Protein AF-A0A938I4F1-F1 (afdb_monomer_lite)

Secondary structure (DSSP, 8-state):
------GGGGG----S---STTTS--HHHHHHHHHHHHHHHT-HHHHHHHHHHHHHHHHHHHHHHHHHH-S-HHHHHHHHHHHHHHHHHHHHHHHHHHHHHHHHHHHHHHTTT-PPPSS--TT----HHHHHHHHHHHHHHHHHHHHHHHHHHHHHHHT--B---HHHHHHHHHT-SSPPPPPTTS----THHHHHHHHHHHHHHHHHHHHHHHHHHHHHHHHHHHHHT---THHHHHHHHHHHHHHHHHHHHHHHHHHHHHHHHB-SSHHHH-THHHHHHHT-TT-

pLDDT: mean 84.72, std 13.19, range [41.25, 98.0]

Radius of gyration: 23.65 Å; chains: 1; bounding box: 48×50×70 Å

Foldseek 3Di:
DDPPPDPVVPDPVPPLPQPDPVSPPPLVNLLVVLVVVCVVVVANLSSLLSSLLNQLVLLQLLLVLLLVPDPDNLLNNLQSLVSNLVSLLSSLVSLVVVLVVVVVVVCVVCVPDDDPPPDPPVDPPPDVSNVVSLVVSLVSLVVSLVSVVVSLVSCLVSLAAYADFCQSSVCVSVVHPPRDDPDPVDHTDRCLLVVLVSSLVSVLVSQLVVLVVQLVVLVVVVVVCVVVVHPDCVSNVVSVCSNPVVSVVSNVCSVVVSVVSCVRRHDSGPCSNVVVVVVVCVVCVPD

Structure (mmCIF, N/CA/C/O backbone):
data_AF-A0A938I4F1-F1
#
_entry.id   AF-A0A938I4F1-F1
#
loop_
_atom_site.group_PDB
_atom_site.id
_atom_site.type_symbol
_atom_site.label_atom_id
_atom_site.label_alt_id
_atom_site.label_comp_id
_atom_site.label_asym_id
_atom_site.label_entity_id
_atom_site.label_seq_id
_atom_site.pdbx_PDB_ins_code
_atom_site.Cartn_x
_atom_site.Cartn_y
_atom_site.Cartn_z
_atom_site.occupancy
_atom_site.B_iso_or_equiv
_atom_site.auth_seq_i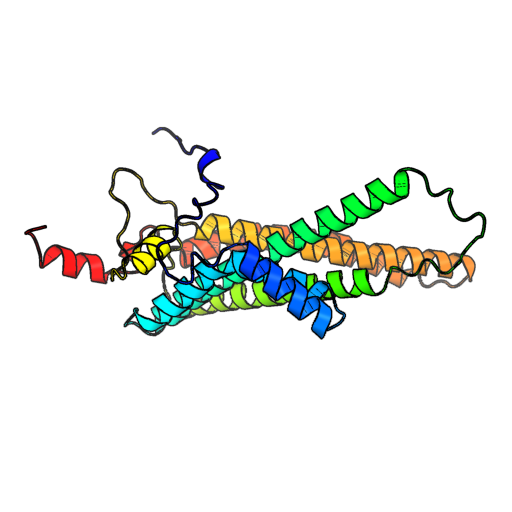d
_atom_site.auth_comp_id
_atom_site.auth_asym_id
_atom_site.auth_atom_id
_atom_site.pdbx_PDB_model_num
ATOM 1 N N . MET A 1 1 ? 12.304 -6.551 32.366 1.00 43.16 1 MET A N 1
ATOM 2 C CA . MET A 1 1 ? 11.637 -5.749 31.322 1.00 43.16 1 MET A CA 1
ATOM 3 C C . MET A 1 1 ? 12.389 -6.102 30.057 1.00 43.16 1 MET A C 1
ATOM 5 O O . MET A 1 1 ? 13.401 -5.484 29.774 1.00 43.16 1 MET A O 1
ATOM 9 N N . ASN A 1 2 ? 12.027 -7.247 29.476 1.00 41.28 2 ASN A N 1
ATOM 10 C CA . ASN A 1 2 ? 12.764 -7.869 28.380 1.00 41.28 2 ASN A CA 1
ATOM 11 C C . ASN A 1 2 ? 12.041 -7.522 27.082 1.00 41.28 2 ASN A C 1
ATOM 13 O O . ASN A 1 2 ? 10.843 -7.781 26.964 1.00 41.28 2 ASN A O 1
ATOM 17 N N . ASP A 1 3 ? 12.770 -6.899 26.160 1.00 52.41 3 ASP A N 1
ATOM 18 C CA . ASP A 1 3 ? 12.365 -6.653 24.777 1.00 52.41 3 ASP A CA 1
ATOM 19 C C . ASP A 1 3 ? 12.410 -7.973 23.988 1.00 52.41 3 ASP A C 1
ATOM 21 O O . ASP A 1 3 ? 13.247 -8.163 23.110 1.00 52.41 3 ASP A O 1
ATOM 25 N N . ASP A 1 4 ? 11.498 -8.899 24.292 1.00 50.84 4 ASP A N 1
ATOM 26 C CA . ASP A 1 4 ? 11.297 -10.122 23.501 1.00 50.84 4 ASP A CA 1
ATOM 27 C C . ASP A 1 4 ? 10.361 -9.831 22.313 1.00 50.84 4 ASP A C 1
ATOM 29 O O . ASP A 1 4 ? 9.366 -10.513 22.074 1.00 50.84 4 ASP A O 1
ATOM 33 N N . ALA A 1 5 ? 10.653 -8.762 21.568 1.00 45.53 5 ALA A N 1
ATOM 34 C CA . ALA A 1 5 ? 10.042 -8.517 20.271 1.00 45.53 5 ALA A CA 1
ATOM 35 C C . ALA A 1 5 ? 10.816 -9.337 19.233 1.00 45.53 5 ALA A C 1
ATOM 37 O O . ALA A 1 5 ? 11.790 -8.849 18.660 1.00 45.53 5 ALA A O 1
ATOM 38 N N . HIS A 1 6 ? 10.412 -10.592 19.015 1.00 52.41 6 HIS A N 1
ATOM 39 C CA . HIS A 1 6 ? 10.960 -11.397 17.925 1.00 52.41 6 HIS A CA 1
ATOM 40 C C . HIS A 1 6 ? 10.664 -10.689 16.586 1.00 52.41 6 HIS A C 1
ATOM 42 O O . HIS A 1 6 ? 9.495 -10.548 16.216 1.00 52.41 6 HIS A O 1
ATOM 48 N N . PRO A 1 7 ? 11.686 -10.233 15.832 1.00 53.53 7 PRO A N 1
ATOM 49 C CA . PRO A 1 7 ? 11.494 -9.578 14.532 1.00 53.53 7 PRO A CA 1
ATOM 50 C C . PRO A 1 7 ? 10.899 -10.521 13.470 1.00 53.53 7 PRO A C 1
ATOM 52 O O . PRO A 1 7 ? 10.518 -10.078 12.386 1.00 53.53 7 PRO A O 1
ATOM 55 N N . ASP A 1 8 ? 10.772 -11.802 13.806 1.00 46.84 8 ASP A N 1
ATOM 56 C CA . ASP A 1 8 ? 10.294 -12.880 12.949 1.00 46.84 8 ASP A CA 1
ATOM 57 C C . ASP A 1 8 ? 8.753 -12.899 12.830 1.00 46.84 8 ASP A C 1
ATOM 59 O O . ASP A 1 8 ? 8.220 -13.449 11.869 1.00 46.84 8 ASP A O 1
ATOM 63 N N . GLU A 1 9 ? 8.019 -12.233 13.735 1.00 50.31 9 GLU A N 1
ATOM 64 C CA . GLU A 1 9 ? 6.547 -12.129 13.668 1.00 50.31 9 GLU A CA 1
ATOM 65 C C . GLU A 1 9 ? 6.050 -11.048 12.686 1.00 50.31 9 GLU A C 1
ATOM 67 O O . GLU A 1 9 ? 4.878 -11.022 12.310 1.00 50.31 9 GLU A O 1
ATOM 72 N N . VAL A 1 10 ? 6.923 -10.143 12.224 1.00 52.41 10 VAL A N 1
ATOM 73 C CA . VAL A 1 10 ? 6.510 -8.977 11.410 1.00 52.41 10 VAL A CA 1
ATOM 74 C C . VAL A 1 10 ? 6.079 -9.377 9.989 1.00 52.41 10 VAL A C 1
ATOM 76 O O . VAL A 1 10 ? 5.365 -8.627 9.319 1.00 52.41 10 VAL A O 1
ATOM 79 N N . PHE A 1 11 ? 6.439 -10.582 9.543 1.00 48.81 11 PHE A N 1
ATOM 80 C CA . PHE A 1 11 ? 6.031 -11.139 8.254 1.00 48.81 11 PHE A CA 1
ATOM 81 C C . PHE A 1 11 ? 5.625 -12.607 8.362 1.00 48.81 11 PHE A C 1
ATOM 83 O O . PHE A 1 11 ? 5.923 -13.394 7.462 1.00 48.81 11 PHE A O 1
ATOM 90 N N . GLU A 1 12 ? 4.924 -12.995 9.430 1.00 45.81 12 GLU A N 1
ATOM 91 C CA . GLU A 1 12 ? 4.207 -14.264 9.389 1.00 45.81 12 GLU A CA 1
ATOM 92 C C . GLU A 1 12 ? 3.158 -14.145 8.271 1.00 45.81 12 GLU A C 1
ATOM 94 O O . GLU A 1 12 ? 2.145 -13.449 8.388 1.00 45.81 12 GLU A O 1
ATOM 99 N N . ILE A 1 13 ? 3.477 -14.723 7.107 1.00 50.97 13 ILE A N 1
ATOM 100 C CA . ILE A 1 13 ? 2.559 -14.883 5.984 1.00 50.97 13 ILE A CA 1
ATOM 101 C C . ILE A 1 13 ? 1.458 -15.786 6.525 1.00 50.97 13 ILE A C 1
ATOM 103 O O . ILE A 1 13 ? 1.593 -17.006 6.502 1.00 50.97 13 ILE A O 1
ATOM 107 N N . GLU A 1 14 ? 0.428 -15.154 7.091 1.00 49.38 14 GLU A N 1
ATOM 108 C CA . GLU A 1 14 ? -0.728 -15.783 7.721 1.00 49.38 14 GLU A CA 1
ATOM 109 C C . GLU A 1 14 ? -1.122 -17.009 6.880 1.00 49.38 14 GLU A C 1
ATOM 111 O O . GLU A 1 14 ? -1.410 -16.843 5.682 1.00 49.38 14 GLU A O 1
ATOM 116 N N . PRO A 1 15 ? -1.050 -18.241 7.431 1.00 47.22 15 PRO A N 1
ATOM 117 C CA . PRO A 1 15 ? -1.323 -19.438 6.657 1.00 47.22 15 PRO A CA 1
ATOM 118 C C . PRO A 1 15 ? -2.686 -19.281 5.988 1.00 47.22 15 PRO A C 1
ATOM 120 O O . PRO A 1 15 ? -3.662 -18.820 6.583 1.00 47.22 15 PRO A O 1
ATOM 123 N N . THR A 1 16 ? -2.734 -19.624 4.703 1.00 52.50 16 THR A N 1
ATOM 124 C CA . THR A 1 16 ? -3.860 -19.362 3.795 1.00 52.50 16 THR A CA 1
ATOM 125 C C . THR A 1 16 ? -5.138 -20.127 4.165 1.00 52.50 16 THR A C 1
ATOM 127 O O . THR A 1 16 ? -6.136 -20.036 3.445 1.00 52.50 16 THR A O 1
ATOM 130 N N . ASP A 1 17 ? -5.155 -20.816 5.307 1.00 45.19 17 ASP A N 1
ATOM 131 C CA . ASP A 1 17 ? -6.322 -21.456 5.894 1.00 45.19 17 ASP A CA 1
ATOM 132 C C . ASP A 1 17 ? -7.315 -20.406 6.376 1.00 45.19 17 ASP A C 1
ATOM 134 O O . ASP A 1 17 ? -7.281 -19.839 7.470 1.00 45.19 17 ASP A O 1
ATOM 138 N N . SER A 1 18 ? -8.215 -20.088 5.461 1.00 47.78 18 SER A N 1
ATOM 139 C CA . SER A 1 18 ? -9.199 -19.046 5.608 1.00 47.78 18 SER A CA 1
ATOM 140 C C . SER A 1 18 ? -10.575 -19.613 5.305 1.00 47.78 18 SER A C 1
ATOM 142 O O . SER A 1 18 ? -10.981 -19.726 4.159 1.00 47.78 18 SER A O 1
ATOM 144 N N . GLY A 1 19 ? -11.276 -19.995 6.380 1.00 41.25 19 GLY A N 1
ATOM 145 C CA . GLY A 1 19 ? -12.544 -20.739 6.412 1.00 41.25 19 GLY A CA 1
ATOM 146 C C . GLY A 1 19 ? -13.783 -20.009 5.879 1.00 41.25 19 GLY A C 1
ATOM 147 O O . GLY A 1 19 ? -14.840 -20.036 6.496 1.00 41.25 19 GLY A O 1
ATOM 148 N N . GLY A 1 20 ? -13.682 -19.333 4.737 1.00 57.31 20 GLY A N 1
ATOM 149 C CA . GLY A 1 20 ? -14.840 -18.865 3.978 1.00 57.31 20 GLY A CA 1
ATOM 150 C C . GLY A 1 20 ? -14.803 -19.423 2.561 1.00 57.31 20 GLY A C 1
ATOM 151 O O . GLY A 1 20 ? -13.731 -19.535 1.977 1.00 57.31 20 GLY A O 1
ATOM 152 N N . VAL A 1 21 ? -15.964 -19.693 1.960 1.00 58.69 21 VAL A N 1
ATOM 153 C CA . VAL A 1 21 ? -16.076 -20.276 0.601 1.00 58.69 21 VAL A CA 1
ATOM 154 C C . VAL A 1 21 ? -15.267 -19.487 -0.449 1.00 58.69 21 VAL A C 1
ATOM 156 O O . VAL A 1 21 ? -14.627 -20.068 -1.315 1.00 58.69 21 VAL A O 1
ATOM 159 N N . PHE A 1 22 ? -15.199 -18.156 -0.318 1.00 59.19 22 PHE A N 1
ATOM 160 C CA . PHE A 1 22 ? -14.395 -17.283 -1.194 1.00 59.19 22 PHE A CA 1
ATOM 161 C C . PHE A 1 22 ? -12.935 -17.089 -0.767 1.00 59.19 22 PHE A C 1
ATOM 163 O O . PHE A 1 22 ? -12.149 -16.463 -1.474 1.00 59.19 22 PHE A O 1
ATOM 170 N N . ALA A 1 23 ? -12.574 -17.538 0.425 1.00 60.50 23 ALA A N 1
ATOM 171 C CA . ALA A 1 23 ? -11.208 -17.471 0.914 1.00 60.50 23 ALA A CA 1
ATOM 172 C C . ALA A 1 23 ? -10.414 -18.715 0.466 1.00 60.50 23 ALA A C 1
ATOM 174 O O . ALA A 1 23 ? -9.279 -18.562 0.018 1.00 60.50 23 ALA A O 1
ATOM 175 N N . HIS A 1 24 ? -11.095 -19.859 0.329 1.00 68.25 24 HIS A N 1
ATOM 176 C CA . HIS A 1 24 ? -10.623 -21.041 -0.403 1.00 68.25 24 HIS A CA 1
ATOM 177 C C . HIS A 1 24 ? -10.668 -20.916 -1.929 1.00 68.25 24 HIS A C 1
ATOM 179 O O . HIS A 1 24 ? -10.500 -21.930 -2.601 1.00 68.25 24 HIS A O 1
ATOM 185 N N . LEU A 1 25 ? -10.903 -19.721 -2.501 1.00 79.88 25 LEU A N 1
ATOM 186 C CA . LEU A 1 25 ? -10.792 -19.546 -3.952 1.00 79.88 25 LEU A CA 1
ATOM 187 C C . LEU A 1 25 ? -9.391 -20.016 -4.348 1.00 79.88 25 LEU A C 1
ATOM 189 O O . LEU A 1 25 ? -8.413 -19.370 -3.939 1.00 79.88 25 LEU A O 1
ATOM 193 N N . PRO A 1 26 ? -9.285 -21.149 -5.051 1.00 87.56 26 PRO A N 1
ATOM 194 C CA . PRO A 1 26 ? -8.003 -21.783 -5.201 1.00 87.56 26 PRO A CA 1
ATOM 195 C C . PRO A 1 26 ? -7.172 -20.928 -6.149 1.00 87.56 26 PRO A C 1
ATOM 197 O O . PRO A 1 26 ? -7.702 -20.313 -7.078 1.00 87.56 26 PRO A O 1
ATOM 200 N N . TRP A 1 27 ? -5.865 -20.864 -5.904 1.00 88.00 27 TRP A N 1
ATOM 201 C CA . TRP A 1 27 ? -4.953 -20.030 -6.689 1.00 88.00 27 TRP A CA 1
ATOM 202 C C . TRP A 1 27 ? -5.071 -20.281 -8.195 1.00 88.00 27 TRP A C 1
ATOM 204 O O . TRP A 1 27 ? -5.009 -19.331 -8.973 1.00 88.00 27 TRP A O 1
ATOM 214 N N . TRP A 1 28 ? -5.340 -21.528 -8.598 1.00 93.75 28 TRP A N 1
ATOM 215 C CA . TRP A 1 28 ? -5.564 -21.877 -9.998 1.00 93.75 28 TRP A CA 1
ATOM 216 C C . TRP A 1 28 ? -6.778 -21.162 -10.602 1.00 93.75 28 TRP A C 1
ATOM 218 O O . TRP A 1 28 ? -6.679 -20.703 -11.729 1.00 93.75 28 TRP A O 1
ATOM 228 N N . LEU A 1 29 ? -7.881 -20.980 -9.865 1.00 93.38 29 LEU A N 1
ATOM 229 C CA . LEU A 1 29 ? -9.073 -20.304 -10.392 1.00 93.38 29 LEU A CA 1
ATOM 230 C C . LEU A 1 29 ? -8.782 -18.824 -10.657 1.00 93.38 29 LEU A C 1
ATOM 232 O O . LEU A 1 29 ? -9.182 -18.283 -11.681 1.00 93.38 29 LEU A O 1
ATOM 236 N N . ILE A 1 30 ? -8.056 -18.171 -9.748 1.00 92.38 30 ILE A N 1
ATOM 237 C CA . ILE A 1 30 ? -7.668 -16.762 -9.900 1.00 92.38 30 ILE A CA 1
ATOM 238 C C . ILE A 1 30 ? -6.699 -16.603 -11.063 1.00 92.38 30 ILE A C 1
ATOM 240 O O . ILE A 1 30 ? -6.844 -15.670 -11.848 1.00 92.38 30 ILE A O 1
ATOM 244 N N . LEU A 1 31 ? -5.753 -17.533 -11.202 1.00 92.50 31 LEU A N 1
ATOM 245 C CA . LEU A 1 31 ? -4.851 -17.575 -12.343 1.00 92.50 31 LEU A CA 1
ATOM 246 C C . LEU A 1 31 ? -5.632 -17.750 -13.653 1.00 92.50 31 LEU A C 1
ATOM 248 O O . LEU A 1 31 ? -5.398 -17.002 -14.595 1.00 92.50 31 LEU A O 1
ATOM 252 N N . THR A 1 32 ? -6.607 -18.663 -13.699 1.00 95.69 32 THR A N 1
ATOM 253 C CA . THR A 1 32 ? -7.483 -18.844 -14.865 1.00 95.69 32 THR A CA 1
ATOM 254 C C . THR A 1 32 ? -8.241 -17.561 -15.195 1.00 95.69 32 THR A C 1
ATOM 256 O O . THR A 1 32 ? -8.252 -17.154 -16.352 1.00 95.69 32 THR A O 1
ATOM 259 N N . VAL A 1 33 ? -8.825 -16.881 -14.203 1.00 95.62 33 VAL A N 1
ATOM 260 C CA . VAL A 1 33 ? -9.515 -15.599 -14.424 1.00 95.62 33 VAL A CA 1
ATOM 261 C C . VAL A 1 33 ? -8.543 -14.535 -14.940 1.00 95.62 33 VAL A C 1
ATOM 263 O O . VAL A 1 33 ? -8.874 -13.827 -15.885 1.00 95.62 33 VAL A O 1
ATOM 266 N N . ALA A 1 34 ? -7.338 -14.436 -14.374 1.00 93.31 34 ALA A N 1
ATOM 267 C CA . ALA A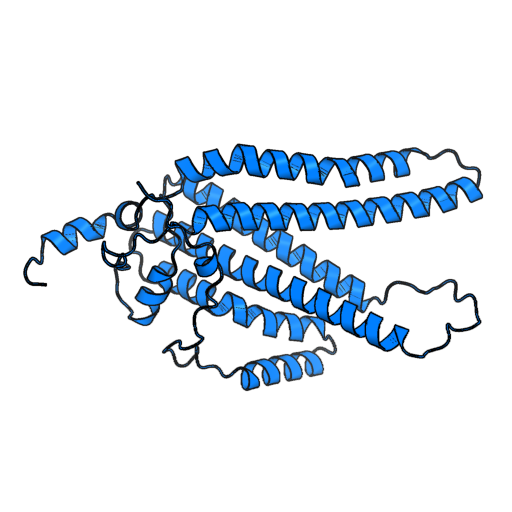 1 34 ? -6.320 -13.490 -14.825 1.00 93.31 34 ALA A CA 1
ATOM 268 C C . ALA A 1 34 ? -5.884 -13.750 -16.279 1.00 93.31 34 ALA A C 1
ATOM 270 O O . ALA A 1 34 ? -5.742 -12.798 -17.048 1.00 93.31 34 ALA A O 1
ATOM 271 N N . VAL A 1 35 ? -5.728 -15.019 -16.672 1.00 95.44 35 VAL A N 1
ATOM 272 C CA . VAL A 1 35 ? -5.434 -15.420 -18.058 1.00 95.44 35 VAL A CA 1
ATOM 273 C C . VAL A 1 35 ? -6.594 -15.051 -18.977 1.00 95.44 35 VAL A C 1
ATOM 275 O O . VAL A 1 35 ? -6.381 -14.344 -19.953 1.00 95.44 35 VAL A O 1
ATOM 278 N N . VAL A 1 36 ? -7.831 -15.427 -18.635 1.00 97.19 36 VAL A N 1
ATOM 279 C CA . VAL A 1 36 ? -9.020 -15.098 -19.441 1.00 97.19 36 VAL A CA 1
ATOM 280 C C . VAL A 1 36 ? -9.170 -13.586 -19.625 1.00 97.19 36 VAL A C 1
ATOM 282 O O . VAL A 1 36 ? -9.416 -13.127 -20.734 1.00 97.19 36 VAL A O 1
ATOM 285 N N . VAL A 1 37 ? -8.979 -12.791 -18.569 1.00 95.56 37 VAL A N 1
ATOM 286 C CA . VAL A 1 37 ? -9.021 -11.322 -18.654 1.00 95.56 37 VAL A CA 1
ATOM 287 C C . VAL A 1 37 ? -7.894 -10.783 -19.534 1.00 95.56 37 VAL A C 1
ATOM 289 O O . VAL A 1 37 ? -8.120 -9.852 -20.302 1.00 95.56 37 VAL A O 1
ATOM 292 N N . THR A 1 38 ? -6.698 -11.364 -19.455 1.00 93.88 38 THR A N 1
ATOM 293 C CA . THR A 1 38 ? -5.565 -10.965 -20.302 1.00 93.88 38 THR A CA 1
ATOM 294 C C . THR A 1 38 ? -5.852 -11.235 -21.773 1.00 93.88 38 THR A C 1
ATOM 296 O O . THR A 1 38 ? -5.680 -10.334 -22.587 1.00 93.88 38 THR A O 1
ATOM 299 N N . GLU A 1 39 ? -6.349 -12.427 -22.102 1.00 96.56 39 GLU A N 1
ATOM 300 C CA . GLU A 1 39 ? -6.716 -12.806 -23.471 1.00 96.56 39 GLU A CA 1
ATOM 301 C C . GLU A 1 39 ? -7.851 -11.923 -24.014 1.00 96.56 39 GLU A C 1
ATOM 303 O O . GLU A 1 39 ? -7.778 -11.433 -25.137 1.00 96.56 39 GLU A O 1
ATOM 308 N N . LEU A 1 40 ? -8.876 -11.639 -23.199 1.00 97.19 40 LEU A N 1
ATOM 309 C CA . LEU A 1 40 ? -10.008 -10.794 -23.603 1.00 97.19 40 LEU A CA 1
ATOM 310 C C . LEU A 1 40 ? -9.638 -9.319 -23.790 1.00 97.19 40 LEU A C 1
ATOM 312 O O . LEU A 1 40 ? -10.263 -8.631 -24.594 1.00 97.19 40 LEU A O 1
ATOM 316 N N . THR A 1 41 ? -8.669 -8.812 -23.027 1.00 95.06 41 THR A N 1
ATOM 317 C CA . THR A 1 41 ? -8.255 -7.400 -23.088 1.00 95.06 41 THR A CA 1
ATOM 318 C C . THR A 1 41 ? -7.040 -7.164 -23.977 1.00 95.06 41 THR A C 1
ATOM 320 O O . THR A 1 41 ? -6.719 -6.009 -24.238 1.00 95.06 41 THR A O 1
ATOM 323 N N . ALA A 1 42 ? -6.349 -8.227 -24.406 1.00 94.38 42 ALA A N 1
ATOM 324 C CA . ALA A 1 42 ? -5.029 -8.172 -25.036 1.00 94.38 42 ALA A CA 1
ATOM 325 C C . ALA A 1 42 ? -3.996 -7.339 -24.237 1.00 94.38 42 ALA A C 1
ATOM 327 O O . ALA A 1 42 ? -3.025 -6.826 -24.794 1.00 94.38 42 ALA A O 1
ATOM 328 N N . HIS A 1 43 ? -4.193 -7.196 -22.918 1.00 88.62 43 HIS A N 1
ATOM 329 C CA . HIS A 1 43 ? -3.364 -6.366 -22.045 1.00 88.62 43 HIS A CA 1
ATOM 330 C C . HIS A 1 43 ? -2.909 -7.146 -20.797 1.00 88.62 43 HIS A C 1
ATOM 332 O O . HIS A 1 43 ? -3.669 -7.273 -19.830 1.00 88.62 43 HIS A O 1
ATOM 338 N N . PRO A 1 44 ? -1.644 -7.616 -20.742 1.00 87.19 44 PRO A N 1
ATOM 339 C CA . PRO A 1 44 ? -1.147 -8.459 -19.645 1.00 87.19 44 PRO A CA 1
ATOM 340 C C . PRO A 1 44 ? -1.174 -7.765 -18.280 1.00 87.19 44 PRO A C 1
ATOM 342 O O . PRO A 1 44 ? -1.350 -8.406 -17.244 1.00 87.19 44 PRO A O 1
ATOM 345 N N . ALA A 1 45 ? -1.073 -6.437 -18.265 1.00 86.38 45 ALA A N 1
ATOM 346 C CA . ALA A 1 45 ? -1.136 -5.656 -17.039 1.00 86.38 45 ALA A CA 1
ATOM 347 C C . ALA A 1 45 ? -2.482 -5.778 -16.306 1.00 86.38 45 ALA A C 1
ATOM 349 O O . ALA A 1 45 ? -2.521 -5.714 -15.075 1.00 86.38 45 ALA A O 1
ATOM 350 N N . VAL A 1 46 ? -3.585 -5.997 -17.031 1.00 89.50 46 VAL A N 1
ATOM 351 C CA . VAL A 1 46 ? -4.905 -6.183 -16.414 1.00 89.50 46 VAL A CA 1
ATOM 352 C C . VAL A 1 46 ? -4.957 -7.530 -15.691 1.00 89.50 46 VAL A C 1
ATOM 354 O O . VAL A 1 46 ? -5.403 -7.589 -14.545 1.00 89.50 46 VAL A O 1
ATOM 357 N N . GLY A 1 47 ? -4.419 -8.595 -16.292 1.00 91.12 47 GLY A N 1
ATOM 358 C CA . GLY A 1 47 ? -4.308 -9.906 -15.645 1.00 91.12 47 GLY A CA 1
ATOM 359 C C . GLY A 1 47 ? -3.454 -9.880 -14.380 1.00 91.12 47 GLY A C 1
ATOM 360 O O . GLY A 1 47 ? -3.875 -10.386 -13.338 1.00 91.12 47 GLY A O 1
ATOM 361 N N . VAL A 1 48 ? -2.291 -9.221 -14.432 1.00 89.62 48 VAL A N 1
ATOM 362 C CA . VAL A 1 48 ? -1.430 -9.033 -13.249 1.00 89.62 48 VAL A CA 1
ATOM 363 C C . VAL A 1 48 ? -2.174 -8.266 -12.158 1.00 89.62 48 VAL A C 1
ATOM 365 O O . VAL A 1 48 ? -2.108 -8.645 -10.990 1.00 89.62 48 VAL A O 1
ATOM 368 N N . SER A 1 49 ? -2.938 -7.235 -12.528 1.00 89.62 49 SER A N 1
ATOM 369 C CA . SER A 1 49 ? -3.740 -6.449 -11.583 1.00 89.62 49 SER A CA 1
ATOM 370 C C . SER A 1 49 ? -4.809 -7.300 -10.881 1.00 89.62 49 SER A C 1
ATOM 372 O O . SER A 1 49 ? -4.971 -7.200 -9.664 1.00 89.62 49 SER A O 1
ATOM 374 N N . VAL A 1 50 ? -5.492 -8.191 -11.614 1.00 92.62 50 VAL A N 1
ATOM 375 C CA . VAL A 1 50 ? -6.463 -9.155 -11.053 1.00 92.62 50 VAL A CA 1
ATOM 376 C C . VAL A 1 50 ? -5.786 -10.115 -10.072 1.00 92.62 50 VAL A C 1
ATOM 378 O O . VAL A 1 50 ? -6.315 -10.363 -8.987 1.00 92.62 50 VAL A O 1
ATOM 381 N N . LEU A 1 51 ? -4.598 -10.619 -10.414 1.00 92.12 51 LEU A N 1
ATOM 382 C CA . LEU A 1 51 ? -3.826 -11.498 -9.536 1.00 92.12 51 LEU A CA 1
ATOM 383 C C . LEU A 1 51 ? -3.355 -10.760 -8.273 1.00 92.12 51 LEU A C 1
ATOM 385 O O . LEU A 1 51 ? -3.461 -11.297 -7.172 1.00 92.12 51 LEU A O 1
ATOM 389 N N . CYS A 1 52 ? -2.922 -9.503 -8.402 1.00 93.50 52 CYS A N 1
ATOM 390 C CA . CYS A 1 52 ? -2.515 -8.676 -7.265 1.00 93.50 52 CYS A CA 1
ATOM 391 C C . CYS A 1 52 ? -3.684 -8.387 -6.315 1.00 93.50 52 CYS A C 1
ATOM 393 O O . CYS A 1 52 ? -3.499 -8.378 -5.097 1.00 93.50 52 CYS A O 1
ATOM 395 N N . LEU A 1 53 ? -4.901 -8.210 -6.848 1.00 94.25 53 LEU A N 1
ATOM 396 C CA . LEU A 1 53 ? -6.106 -7.942 -6.059 1.00 94.25 53 LEU A CA 1
ATOM 397 C C . LEU A 1 53 ? -6.393 -9.045 -5.029 1.00 94.25 53 LEU A C 1
ATOM 399 O O . LEU A 1 53 ? -6.899 -8.757 -3.941 1.00 94.25 53 LEU A O 1
ATOM 403 N N . LYS A 1 54 ? -6.016 -10.297 -5.327 1.00 92.38 54 LYS A N 1
ATOM 404 C CA . LYS A 1 54 ? -6.144 -11.419 -4.387 1.00 92.38 54 LYS A CA 1
ATOM 405 C C . LYS A 1 54 ? -5.408 -11.158 -3.075 1.00 92.38 54 LYS A C 1
ATOM 407 O O . LYS A 1 54 ? -5.949 -11.486 -2.020 1.00 92.38 54 LYS A O 1
ATOM 412 N N . PHE A 1 55 ? -4.233 -10.532 -3.111 1.00 91.62 55 PHE A N 1
ATOM 413 C CA . PHE A 1 55 ? -3.453 -10.261 -1.901 1.00 91.62 55 PHE A CA 1
ATOM 414 C C . PHE A 1 55 ? -4.107 -9.214 -0.985 1.00 91.62 55 PHE A C 1
ATOM 416 O O . PHE A 1 55 ? -3.967 -9.305 0.231 1.00 91.62 55 PHE A O 1
ATOM 423 N N . GLY A 1 56 ? -4.863 -8.257 -1.535 1.00 93.25 56 GLY A N 1
ATOM 424 C CA . GLY A 1 56 ? -5.625 -7.271 -0.749 1.00 93.25 56 GLY A CA 1
ATOM 425 C C . GLY A 1 56 ? -7.031 -7.731 -0.347 1.00 93.25 56 GLY A C 1
ATOM 426 O O . GLY A 1 56 ? -7.714 -7.062 0.429 1.00 93.25 56 GLY A O 1
ATOM 427 N N . TRP A 1 57 ? -7.491 -8.874 -0.867 1.00 94.38 57 TRP A N 1
ATOM 428 C CA . TRP A 1 57 ? -8.890 -9.295 -0.772 1.00 94.38 57 TRP A CA 1
ATOM 429 C C . TRP A 1 57 ? -9.382 -9.487 0.665 1.00 94.38 57 TRP A C 1
ATOM 431 O O . TRP A 1 57 ? -10.522 -9.140 0.982 1.00 94.38 57 TRP A O 1
ATOM 441 N N . ASN A 1 58 ? -8.541 -10.034 1.547 1.00 93.31 58 ASN A N 1
ATOM 442 C CA . ASN A 1 58 ? -8.922 -10.248 2.943 1.00 93.31 58 ASN A CA 1
ATOM 443 C C . ASN A 1 58 ? -9.223 -8.916 3.649 1.00 93.31 58 ASN A C 1
ATOM 445 O O . ASN A 1 58 ? -10.258 -8.794 4.301 1.00 93.31 58 ASN A O 1
ATOM 449 N N . ASP A 1 59 ? -8.387 -7.899 3.435 1.00 95.44 59 ASP A N 1
ATOM 450 C CA . ASP A 1 59 ? -8.553 -6.579 4.045 1.00 95.44 59 ASP A CA 1
ATOM 451 C C . ASP A 1 59 ? -9.761 -5.827 3.478 1.00 95.44 59 ASP A C 1
ATOM 453 O O . ASP A 1 59 ? -10.493 -5.183 4.229 1.00 95.44 59 ASP A O 1
ATOM 457 N N . PHE A 1 60 ? -10.055 -5.974 2.179 1.00 96.69 60 PHE A N 1
ATOM 458 C CA . PHE A 1 60 ? -11.288 -5.435 1.591 1.00 96.69 60 PHE A CA 1
ATOM 459 C C . PHE A 1 60 ? -12.546 -6.090 2.166 1.00 96.69 60 PHE A C 1
ATOM 461 O O . PHE A 1 60 ? -13.564 -5.433 2.379 1.00 96.69 60 PHE A O 1
ATOM 468 N N . ARG A 1 61 ? -12.503 -7.391 2.463 1.00 95.69 61 ARG A N 1
ATOM 469 C CA . ARG A 1 61 ? -13.620 -8.052 3.150 1.00 95.69 61 ARG A CA 1
ATOM 470 C C . ARG A 1 61 ? -13.750 -7.578 4.590 1.00 95.69 61 ARG A C 1
ATOM 472 O O . ARG A 1 61 ? -14.875 -7.399 5.053 1.00 95.69 61 ARG A O 1
ATOM 479 N N . THR A 1 62 ? -12.634 -7.363 5.281 1.00 96.25 62 THR A N 1
ATOM 480 C CA . THR A 1 62 ? -12.623 -6.817 6.642 1.00 96.25 62 THR A CA 1
ATOM 481 C C . THR A 1 62 ? -13.146 -5.387 6.684 1.00 96.25 62 THR A C 1
ATOM 483 O O . THR A 1 62 ? -13.991 -5.097 7.528 1.00 96.25 62 THR A O 1
ATOM 486 N N . SER A 1 63 ? -12.794 -4.531 5.723 1.00 97.44 63 SER A N 1
ATOM 487 C CA . SER A 1 63 ? -13.363 -3.182 5.639 1.00 97.44 63 SER A CA 1
ATOM 488 C C . SER A 1 63 ? -14.875 -3.196 5.414 1.00 97.44 63 SER A C 1
ATOM 490 O O . SER A 1 63 ? -15.609 -2.514 6.129 1.00 97.44 63 SER A O 1
ATOM 492 N N . ILE A 1 64 ? -15.371 -4.022 4.485 1.00 97.62 64 ILE A N 1
ATOM 493 C CA . ILE A 1 64 ? -16.813 -4.157 4.222 1.00 97.62 64 ILE A CA 1
ATOM 494 C C . ILE A 1 64 ? -17.548 -4.726 5.442 1.00 97.62 64 ILE A C 1
ATOM 496 O O . ILE A 1 64 ? -18.645 -4.266 5.760 1.00 97.62 64 ILE A O 1
ATOM 500 N N . TRP A 1 65 ? -16.970 -5.715 6.129 1.00 97.25 65 TRP A N 1
ATOM 501 C CA . TRP A 1 65 ? -17.559 -6.299 7.335 1.00 97.25 65 TRP A CA 1
ATOM 502 C C . TRP A 1 65 ? -17.639 -5.280 8.475 1.00 97.25 65 TRP A C 1
ATOM 504 O O . TRP A 1 65 ? -18.725 -5.087 9.021 1.00 97.25 65 TRP A O 1
ATOM 514 N N . LEU A 1 66 ? -16.553 -4.548 8.753 1.00 96.94 66 LEU A N 1
ATOM 515 C CA . LEU A 1 66 ? -16.544 -3.449 9.726 1.00 96.94 66 LEU A CA 1
ATOM 516 C C . LEU A 1 66 ? -17.598 -2.397 9.377 1.00 96.94 66 LEU A C 1
ATOM 518 O O . LEU A 1 66 ? -18.346 -1.953 10.245 1.00 96.94 66 LEU A O 1
ATOM 522 N N . ARG A 1 67 ? -17.730 -2.064 8.085 1.00 97.50 67 ARG A N 1
ATOM 523 C CA . ARG A 1 67 ? -18.742 -1.121 7.600 1.00 97.50 67 ARG A CA 1
ATOM 524 C C . ARG A 1 67 ? -20.182 -1.597 7.816 1.00 97.50 67 ARG A C 1
ATOM 526 O O . ARG A 1 67 ? -21.093 -0.776 7.813 1.00 97.50 67 ARG A O 1
ATOM 533 N N . ARG A 1 68 ? -20.419 -2.899 7.969 1.00 97.38 68 ARG A N 1
ATOM 534 C CA . ARG A 1 68 ? -21.758 -3.462 8.206 1.00 97.38 68 ARG A CA 1
ATOM 535 C C . ARG A 1 68 ? -22.043 -3.718 9.683 1.00 97.38 68 ARG A C 1
ATOM 537 O O . ARG A 1 68 ? -23.192 -3.580 10.083 1.00 97.38 68 ARG A O 1
ATOM 544 N N . ARG A 1 69 ? -21.034 -4.110 10.466 1.00 96.38 69 ARG A N 1
ATOM 545 C CA . ARG A 1 69 ? -21.202 -4.529 11.867 1.00 96.38 69 ARG A CA 1
ATOM 546 C C . ARG A 1 69 ? -21.112 -3.390 12.874 1.00 96.38 69 ARG A C 1
ATOM 548 O O . ARG A 1 69 ? -21.798 -3.447 13.889 1.00 96.38 69 ARG A O 1
ATOM 555 N N . ASP A 1 70 ? -20.314 -2.362 12.604 1.00 96.12 70 ASP A N 1
ATOM 556 C CA . ASP A 1 70 ? -20.150 -1.271 13.559 1.00 96.12 70 ASP A CA 1
ATOM 557 C C . ASP A 1 70 ? -21.367 -0.334 13.564 1.00 96.12 70 ASP A C 1
ATOM 559 O O . ASP A 1 70 ? -21.693 0.305 12.557 1.00 96.12 70 ASP A O 1
ATOM 563 N N . LEU A 1 71 ? -22.029 -0.250 14.721 1.00 95.25 71 LEU A N 1
ATOM 564 C CA . LEU A 1 71 ? -23.209 0.586 14.947 1.00 95.25 71 LEU A CA 1
ATOM 565 C C . LEU A 1 71 ? -22.866 2.080 15.013 1.00 95.25 71 LEU A C 1
ATOM 567 O O . LEU A 1 71 ? -23.731 2.917 14.755 1.00 95.25 71 LEU A O 1
ATOM 571 N N . ILE A 1 72 ? -21.616 2.437 15.333 1.00 96.62 72 ILE A N 1
ATOM 572 C CA . ILE A 1 72 ? -21.198 3.834 15.472 1.00 96.62 72 ILE A CA 1
ATOM 573 C C . ILE A 1 72 ? -20.708 4.348 14.110 1.00 96.62 72 ILE A C 1
ATOM 575 O O . ILE A 1 72 ? -19.592 4.022 13.698 1.00 96.62 72 ILE A O 1
ATOM 579 N N . PRO A 1 73 ? -21.464 5.217 13.404 1.00 96.56 73 PRO A N 1
ATOM 580 C CA . PRO A 1 73 ? -21.169 5.571 12.012 1.00 96.56 73 PRO A CA 1
ATOM 581 C C . PRO A 1 73 ? -19.810 6.263 11.842 1.00 96.56 73 PRO A C 1
ATOM 583 O O . PRO A 1 73 ? -19.121 6.054 10.846 1.00 96.56 73 PRO A O 1
ATOM 586 N N . ARG A 1 74 ? -19.388 7.062 12.832 1.00 97.25 74 ARG A N 1
ATOM 587 C CA . ARG A 1 74 ? -18.097 7.762 12.795 1.00 97.25 74 ARG A CA 1
ATOM 588 C C . ARG A 1 74 ? -16.918 6.790 12.788 1.00 97.25 74 ARG A C 1
ATOM 590 O O . ARG A 1 74 ? -16.025 6.969 11.962 1.00 97.25 74 ARG A O 1
ATOM 597 N N . ARG A 1 75 ? -16.946 5.796 13.684 1.00 96.75 75 ARG A N 1
ATOM 598 C CA . ARG A 1 75 ? -15.914 4.760 13.853 1.00 96.75 75 ARG A CA 1
ATOM 599 C C . ARG A 1 75 ? -15.913 3.804 12.667 1.00 96.75 75 ARG A C 1
ATOM 601 O O . ARG A 1 75 ? -14.880 3.612 12.034 1.00 96.75 75 ARG A O 1
ATOM 608 N N . ARG A 1 76 ? -17.104 3.345 12.288 1.00 96.44 76 ARG A N 1
ATOM 609 C CA . ARG A 1 76 ? -17.370 2.479 11.142 1.00 96.44 76 ARG A CA 1
ATOM 610 C C . ARG A 1 76 ? -16.671 2.932 9.866 1.00 96.44 76 ARG A C 1
ATOM 612 O O . ARG A 1 76 ? -15.945 2.150 9.260 1.00 96.44 76 ARG A O 1
ATOM 619 N N . ASP A 1 77 ? -16.889 4.180 9.452 1.00 97.69 77 ASP A N 1
ATOM 620 C CA . ASP A 1 77 ? -16.328 4.669 8.190 1.00 97.69 77 ASP A CA 1
ATOM 621 C C . ASP A 1 77 ? -14.797 4.789 8.268 1.00 97.69 77 ASP A C 1
ATOM 623 O O . ASP A 1 77 ? -14.111 4.444 7.310 1.00 97.69 77 ASP A O 1
ATOM 627 N N . VAL A 1 78 ? -14.261 5.244 9.408 1.00 97.94 78 VAL A N 1
ATOM 628 C CA . VAL A 1 78 ? -12.816 5.427 9.617 1.00 97.94 78 VAL A CA 1
ATOM 629 C C . VAL A 1 78 ? -12.099 4.078 9.617 1.00 97.94 78 VAL A C 1
ATOM 631 O O . VAL A 1 78 ? -11.198 3.868 8.808 1.00 97.94 78 VAL A O 1
ATOM 634 N N . CYS A 1 79 ? -12.523 3.140 10.468 1.00 97.44 79 CYS A N 1
ATOM 635 C CA . CYS A 1 79 ? -11.921 1.810 10.559 1.00 97.44 79 CYS A CA 1
ATOM 636 C C . CYS A 1 79 ? -12.052 1.049 9.231 1.00 97.44 79 CYS A C 1
ATOM 638 O O . CYS A 1 79 ? -11.083 0.454 8.764 1.00 97.44 79 CYS A O 1
ATOM 640 N N . SER A 1 80 ? -13.213 1.135 8.569 1.00 98.00 80 SER A N 1
ATOM 641 C CA . SER A 1 80 ? -13.404 0.603 7.214 1.00 98.00 80 SER A CA 1
ATOM 642 C C . SER A 1 80 ? -12.370 1.167 6.238 1.00 98.00 80 SER A C 1
ATOM 644 O O . SER A 1 80 ? -11.759 0.411 5.484 1.00 98.00 80 SER A O 1
ATOM 646 N N . LEU A 1 81 ? -12.179 2.487 6.215 1.00 97.88 81 LEU A N 1
ATOM 647 C CA . LEU A 1 81 ? -11.287 3.120 5.248 1.00 97.88 81 LEU A CA 1
ATOM 648 C C . LEU A 1 81 ? -9.818 2.754 5.495 1.00 97.88 81 LEU A C 1
ATOM 650 O O . LEU A 1 81 ? -9.108 2.490 4.531 1.00 97.88 81 LEU A O 1
ATOM 654 N N . PHE A 1 82 ? -9.389 2.615 6.755 1.00 97.38 82 PHE A N 1
ATOM 655 C CA . PHE A 1 82 ? -8.045 2.128 7.086 1.00 97.38 82 PHE A CA 1
ATOM 656 C C . PHE A 1 82 ? -7.787 0.702 6.588 1.00 97.38 82 PHE A C 1
ATOM 658 O O . PHE A 1 82 ? -6.753 0.452 5.971 1.00 97.38 82 PHE A O 1
ATOM 665 N N . TYR A 1 83 ? -8.727 -0.227 6.791 1.00 97.00 83 TYR A N 1
ATOM 666 C CA . TYR A 1 83 ? -8.588 -1.588 6.256 1.00 97.00 83 TYR A CA 1
ATOM 667 C C . TYR A 1 83 ? -8.625 -1.607 4.725 1.00 97.00 83 TYR A C 1
ATOM 669 O O . TYR A 1 83 ? -7.882 -2.355 4.093 1.00 97.00 83 TYR A O 1
ATOM 677 N N . PHE A 1 84 ? -9.429 -0.741 4.104 1.00 97.69 84 PHE A N 1
ATOM 678 C CA . PHE A 1 84 ? -9.431 -0.595 2.651 1.00 97.69 84 PHE A CA 1
ATOM 679 C C . PHE A 1 84 ? -8.082 -0.068 2.133 1.00 97.69 84 PHE A C 1
ATOM 681 O O . PHE A 1 84 ? -7.512 -0.639 1.204 1.00 97.69 84 PHE A O 1
ATOM 688 N N . ALA A 1 85 ? -7.528 0.959 2.779 1.00 96.56 85 ALA A N 1
ATOM 689 C CA . ALA A 1 85 ? -6.204 1.489 2.473 1.00 96.56 85 ALA A CA 1
ATOM 690 C C . ALA A 1 85 ? -5.118 0.412 2.644 1.00 96.56 85 ALA A C 1
ATOM 692 O O . ALA A 1 85 ? -4.257 0.262 1.779 1.00 96.56 85 ALA A O 1
ATOM 693 N N . SER A 1 86 ? -5.185 -0.381 3.718 1.00 95.25 86 SER A N 1
ATOM 694 C CA . SER A 1 86 ? -4.277 -1.510 3.964 1.00 95.25 86 SER A CA 1
ATOM 695 C C . SER A 1 86 ? -4.293 -2.532 2.826 1.00 95.25 86 SER A C 1
ATOM 697 O O . SER A 1 86 ? -3.236 -2.882 2.295 1.00 95.25 86 SER A O 1
ATOM 699 N N . GLY A 1 87 ? -5.486 -2.932 2.373 1.00 95.06 87 GLY A N 1
ATOM 700 C CA . GLY A 1 87 ? -5.637 -3.823 1.224 1.00 95.06 87 GLY A CA 1
ATOM 701 C C . GLY A 1 87 ? -5.009 -3.248 -0.047 1.00 95.06 87 GLY A C 1
ATOM 702 O O . GLY A 1 87 ? -4.265 -3.947 -0.732 1.00 95.06 87 GLY A O 1
ATOM 703 N N . MET A 1 88 ? -5.227 -1.959 -0.334 1.00 95.69 88 MET A N 1
ATOM 704 C CA . MET A 1 88 ? -4.617 -1.299 -1.496 1.00 95.69 88 MET A CA 1
ATOM 705 C C . MET A 1 88 ? -3.089 -1.269 -1.430 1.00 95.69 88 MET A C 1
ATOM 707 O O . MET A 1 88 ? -2.437 -1.530 -2.441 1.00 95.69 88 MET A O 1
ATOM 711 N N . TRP A 1 89 ? -2.509 -1.007 -0.257 1.00 94.00 89 TRP A N 1
ATOM 712 C CA . TRP A 1 89 ? -1.057 -1.035 -0.075 1.00 94.00 89 TRP A CA 1
ATOM 713 C C . TRP A 1 89 ? -0.469 -2.421 -0.336 1.00 94.00 89 TRP A C 1
ATOM 715 O O . TRP A 1 89 ? 0.542 -2.532 -1.026 1.00 94.00 89 TRP A O 1
ATOM 725 N N . ARG A 1 90 ? -1.126 -3.490 0.127 1.00 92.44 90 ARG A N 1
ATOM 726 C CA . ARG A 1 90 ? -0.696 -4.865 -0.173 1.00 92.44 90 ARG A CA 1
ATOM 727 C C . ARG A 1 90 ? -0.733 -5.158 -1.672 1.00 92.44 90 ARG A C 1
ATOM 729 O O . ARG A 1 90 ? 0.243 -5.678 -2.201 1.00 92.44 90 ARG A O 1
ATOM 736 N N . VAL A 1 91 ? -1.804 -4.768 -2.368 1.00 93.81 91 VAL A N 1
ATOM 737 C CA . VAL A 1 91 ? -1.906 -4.902 -3.836 1.00 93.81 91 VAL A CA 1
ATOM 738 C C . VAL A 1 91 ? -0.756 -4.164 -4.532 1.00 93.81 91 VAL A C 1
ATOM 740 O O . VAL A 1 91 ? -0.115 -4.721 -5.419 1.00 93.81 91 VAL A O 1
ATOM 743 N N . CYS A 1 92 ? -0.454 -2.939 -4.096 1.00 92.81 92 CYS A N 1
ATOM 744 C CA . CYS A 1 92 ? 0.624 -2.117 -4.644 1.00 92.81 92 CYS A CA 1
ATOM 745 C C . CYS A 1 92 ? 2.015 -2.744 -4.440 1.00 92.81 92 CYS A C 1
ATOM 747 O O . CYS A 1 92 ? 2.823 -2.763 -5.372 1.00 92.81 92 CYS A O 1
ATOM 749 N N . LEU A 1 93 ? 2.290 -3.286 -3.248 1.00 90.00 93 LEU A N 1
ATOM 750 C CA . LEU A 1 93 ? 3.559 -3.949 -2.929 1.00 90.00 93 LEU A CA 1
ATOM 751 C C . LEU A 1 93 ? 3.750 -5.239 -3.736 1.00 90.00 93 LEU A C 1
ATOM 753 O O . LEU A 1 93 ? 4.820 -5.455 -4.302 1.00 90.00 93 LEU A O 1
ATOM 757 N N . TRP A 1 94 ? 2.709 -6.066 -3.852 1.00 92.75 94 TRP A N 1
ATOM 758 C CA . TRP A 1 94 ? 2.768 -7.280 -4.669 1.00 92.75 94 TRP A CA 1
ATOM 759 C C . TRP A 1 94 ? 2.908 -6.968 -6.158 1.00 92.75 94 TRP A C 1
ATOM 761 O O . TRP A 1 94 ? 3.717 -7.598 -6.836 1.00 92.75 94 TRP A O 1
ATOM 771 N N . SER A 1 95 ? 2.204 -5.949 -6.657 1.00 90.94 95 SER A N 1
ATOM 772 C CA . SER A 1 95 ? 2.368 -5.476 -8.034 1.00 90.94 95 SER A CA 1
ATOM 773 C C . SER A 1 95 ? 3.795 -5.001 -8.306 1.00 90.94 95 SER A C 1
ATOM 775 O O . SER A 1 95 ? 4.342 -5.320 -9.361 1.00 90.94 95 SER A O 1
ATOM 777 N N . PHE A 1 96 ? 4.410 -4.280 -7.363 1.00 89.06 96 PHE A N 1
ATOM 778 C CA . PHE A 1 96 ? 5.808 -3.865 -7.472 1.00 89.06 96 PHE A CA 1
ATOM 779 C C . PHE A 1 96 ? 6.752 -5.071 -7.528 1.00 89.06 96 PHE A C 1
ATOM 781 O O . PHE A 1 96 ? 7.597 -5.156 -8.417 1.00 89.06 96 PHE A O 1
ATOM 788 N N . GLY A 1 97 ? 6.582 -6.025 -6.607 1.00 90.25 97 GLY A N 1
ATOM 789 C CA . GLY A 1 97 ? 7.401 -7.234 -6.545 1.00 90.25 97 GLY A CA 1
ATOM 790 C C . GLY A 1 97 ? 7.309 -8.071 -7.821 1.00 90.25 97 GLY A C 1
ATOM 791 O O . GLY A 1 97 ? 8.335 -8.469 -8.368 1.00 90.25 97 GLY A O 1
ATOM 792 N N . LEU A 1 98 ? 6.100 -8.282 -8.350 1.00 89.88 98 LEU A N 1
ATOM 793 C CA . LEU A 1 98 ? 5.897 -9.020 -9.600 1.00 89.88 98 LEU A CA 1
ATOM 794 C C . LEU A 1 98 ? 6.512 -8.303 -10.805 1.00 89.88 98 LEU A C 1
ATOM 796 O O . LEU A 1 98 ? 7.147 -8.952 -11.634 1.00 89.88 98 LEU A O 1
ATOM 800 N N . MET A 1 99 ? 6.380 -6.975 -10.885 1.00 87.38 99 MET A N 1
ATOM 801 C CA . MET A 1 99 ? 7.033 -6.177 -11.926 1.00 87.38 99 MET A CA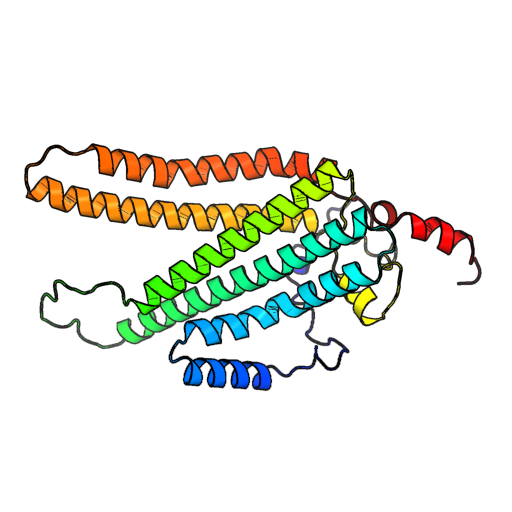 1
ATOM 802 C C . MET A 1 99 ? 8.560 -6.313 -11.853 1.00 87.38 99 MET A C 1
ATOM 804 O O . MET A 1 99 ? 9.207 -6.534 -12.874 1.00 87.38 99 MET A O 1
ATOM 808 N N . PHE A 1 100 ? 9.138 -6.236 -10.651 1.00 86.56 100 PHE A N 1
ATOM 809 C CA . PHE A 1 100 ? 10.576 -6.398 -10.448 1.00 86.56 100 PHE A CA 1
ATOM 810 C C . PHE A 1 100 ? 11.062 -7.789 -10.877 1.00 86.56 100 PHE A C 1
ATOM 812 O O . PHE A 1 100 ? 12.036 -7.901 -11.620 1.00 86.56 100 PHE A O 1
ATOM 819 N N . VAL A 1 101 ? 10.351 -8.848 -10.476 1.00 89.88 101 VAL A N 1
ATOM 820 C CA . VAL A 1 101 ? 10.658 -10.229 -10.882 1.00 89.88 101 VAL A CA 1
ATOM 821 C C . VAL A 1 101 ? 10.567 -10.393 -12.400 1.00 89.88 101 VAL A C 1
ATOM 823 O O . VAL A 1 101 ? 11.458 -10.998 -12.994 1.00 89.88 101 VAL A O 1
ATOM 826 N N . ALA A 1 102 ? 9.544 -9.824 -13.042 1.00 86.81 102 ALA A N 1
ATOM 827 C CA . ALA A 1 102 ? 9.382 -9.883 -14.493 1.00 86.81 102 ALA A CA 1
ATOM 828 C C . ALA A 1 102 ? 10.545 -9.199 -15.233 1.00 86.81 102 ALA A C 1
ATOM 830 O O . ALA A 1 102 ? 11.113 -9.786 -16.152 1.00 86.81 102 ALA A O 1
ATOM 831 N N . ILE A 1 103 ? 10.952 -8.000 -14.800 1.00 85.12 103 ILE A N 1
ATOM 832 C CA . ILE A 1 103 ? 12.095 -7.280 -15.385 1.00 85.12 103 ILE A CA 1
ATOM 833 C C . ILE A 1 103 ? 13.390 -8.079 -15.198 1.00 85.12 103 ILE A C 1
ATOM 835 O O . ILE A 1 103 ? 14.135 -8.274 -16.156 1.00 85.12 103 ILE A O 1
ATOM 839 N N . MET A 1 104 ? 13.647 -8.590 -13.989 1.00 85.69 104 MET A N 1
ATOM 840 C CA . MET A 1 104 ? 14.835 -9.404 -13.706 1.00 85.69 104 MET A CA 1
ATOM 841 C C . MET A 1 104 ? 14.879 -10.674 -14.558 1.00 85.69 104 MET A C 1
ATOM 843 O O . MET A 1 104 ? 15.946 -11.055 -15.037 1.00 85.69 104 MET A O 1
ATOM 847 N N . PHE A 1 105 ? 13.728 -11.312 -14.780 1.00 88.56 105 PHE A N 1
ATOM 848 C CA . PHE A 1 105 ? 13.618 -12.477 -15.650 1.00 88.56 105 PHE A CA 1
ATOM 849 C C . PHE A 1 105 ? 13.952 -12.132 -17.108 1.00 88.56 105 PHE A C 1
ATOM 851 O O . PHE A 1 105 ? 14.767 -12.826 -17.713 1.00 88.56 105 PHE A O 1
ATOM 858 N N . VAL A 1 106 ? 13.401 -11.039 -17.652 1.00 85.25 106 VAL A N 1
ATOM 859 C CA . VAL A 1 106 ? 13.708 -10.579 -19.021 1.00 85.25 106 VAL A CA 1
ATOM 860 C C . VAL A 1 106 ? 15.202 -10.291 -19.175 1.00 85.25 106 VAL A C 1
ATOM 862 O O . VAL A 1 106 ? 15.836 -10.832 -20.077 1.00 85.25 106 VAL A O 1
ATOM 865 N N . VAL A 1 107 ? 15.796 -9.533 -18.248 1.00 83.38 107 VAL A N 1
ATOM 866 C CA . VAL A 1 107 ? 17.236 -9.216 -18.267 1.00 83.38 107 VAL A CA 1
ATOM 867 C C . VAL A 1 107 ? 18.092 -10.488 -18.192 1.00 83.38 107 VAL A C 1
ATOM 869 O O . VAL A 1 107 ? 19.086 -10.611 -18.909 1.00 83.38 107 VAL A O 1
ATOM 872 N N . ALA A 1 108 ? 17.705 -11.460 -17.361 1.00 87.44 108 ALA A N 1
ATOM 873 C CA . ALA A 1 108 ? 18.429 -12.722 -17.219 1.00 87.44 108 ALA A CA 1
ATOM 874 C C . ALA A 1 108 ? 18.333 -13.624 -18.463 1.00 87.44 108 ALA A C 1
ATOM 876 O O . ALA A 1 108 ? 19.286 -14.345 -18.762 1.00 87.44 108 ALA A O 1
ATOM 877 N N . VAL A 1 109 ? 17.202 -13.606 -19.176 1.00 90.06 109 VAL A N 1
ATOM 878 C CA . VAL A 1 109 ? 17.000 -14.381 -20.411 1.00 90.06 109 VAL A CA 1
ATOM 879 C C . VAL A 1 109 ? 17.712 -13.721 -21.593 1.00 90.06 109 VAL A C 1
ATOM 881 O O . VAL A 1 109 ? 18.435 -14.401 -22.319 1.00 90.06 109 VAL A O 1
ATOM 884 N N . GLU A 1 110 ? 17.583 -12.403 -21.757 1.00 86.00 110 GLU A N 1
ATOM 885 C CA . GLU A 1 110 ? 18.251 -11.655 -22.831 1.00 86.00 110 GLU A CA 1
ATOM 886 C C . GLU A 1 110 ? 19.778 -11.679 -22.689 1.00 86.00 110 GLU A C 1
ATOM 888 O O . GLU A 1 110 ? 20.497 -11.840 -23.678 1.00 86.00 110 GLU A O 1
ATOM 893 N N . GLY A 1 111 ? 20.285 -11.605 -21.453 1.00 80.06 111 GLY A N 1
ATOM 894 C CA . GLY A 1 111 ? 21.719 -11.652 -21.166 1.00 80.06 111 GLY A CA 1
ATOM 895 C C . GLY A 1 111 ? 22.404 -12.977 -21.522 1.00 80.06 111 GLY A C 1
ATOM 896 O O . GLY A 1 111 ? 23.632 -13.040 -21.519 1.00 80.06 111 GLY A O 1
ATOM 897 N N . ARG A 1 112 ? 21.650 -14.043 -21.834 1.00 81.88 112 ARG A N 1
ATOM 898 C CA . ARG A 1 112 ? 22.190 -15.400 -22.028 1.00 81.88 112 ARG A CA 1
ATOM 899 C C . ARG A 1 112 ? 22.511 -15.807 -23.462 1.00 81.88 112 ARG A C 1
ATOM 901 O O . ARG A 1 112 ? 23.004 -16.918 -23.638 1.00 81.88 112 ARG A O 1
ATOM 908 N N . GLY A 1 113 ? 22.309 -14.970 -24.481 1.00 68.94 113 GLY A N 1
ATOM 909 C CA . GLY A 1 113 ? 22.797 -15.375 -25.807 1.00 68.94 113 GLY A CA 1
ATOM 910 C C . GLY A 1 113 ? 22.245 -14.6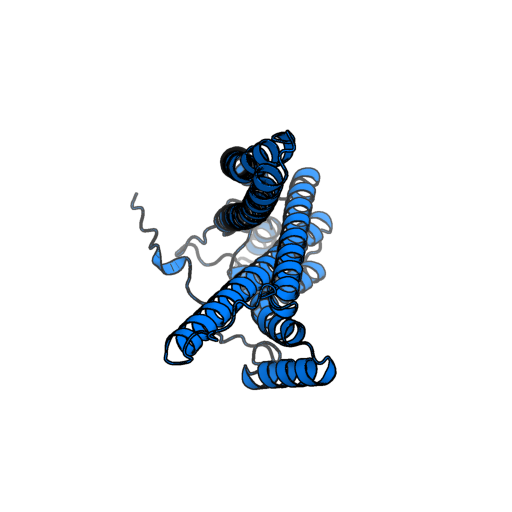90 -27.040 1.00 68.94 113 GLY A C 1
ATOM 911 O O . GLY A 1 113 ? 22.513 -15.182 -28.133 1.00 68.94 113 GLY A O 1
ATOM 912 N N . VAL A 1 114 ? 21.509 -13.585 -26.925 1.00 74.00 114 VAL A N 1
ATOM 913 C CA . VAL A 1 114 ? 21.173 -12.804 -28.119 1.00 74.00 114 VAL A CA 1
ATOM 914 C C . VAL A 1 114 ? 22.334 -11.837 -28.364 1.00 74.00 114 VAL A C 1
ATOM 916 O O . VAL A 1 114 ? 22.488 -10.891 -27.587 1.00 74.00 114 VAL A O 1
ATOM 919 N N . PRO A 1 115 ? 23.205 -12.064 -29.375 1.00 77.94 115 PRO A N 1
ATOM 920 C CA . PRO A 1 115 ? 24.239 -11.093 -29.704 1.00 77.94 115 PRO A CA 1
ATOM 921 C C . PRO A 1 115 ? 23.560 -9.738 -29.931 1.00 77.94 115 PRO A C 1
ATOM 923 O O . PRO A 1 115 ? 22.526 -9.699 -30.607 1.00 77.94 115 PRO A O 1
ATOM 926 N N . PRO A 1 116 ? 24.089 -8.641 -29.353 1.00 71.94 116 PRO A N 1
ATOM 927 C CA . PRO A 1 116 ? 23.473 -7.333 -29.503 1.00 71.94 116 PRO A CA 1
ATOM 928 C C . PRO A 1 116 ? 23.282 -7.070 -31.001 1.00 71.94 116 PRO A C 1
ATOM 930 O O . PRO A 1 116 ? 24.224 -7.312 -31.769 1.00 71.94 116 PRO A O 1
ATOM 933 N N . PRO A 1 117 ? 22.080 -6.650 -31.443 1.00 73.31 117 PRO A N 1
ATOM 934 C CA . PRO A 1 117 ? 21.848 -6.353 -32.848 1.00 73.31 117 PRO A CA 1
ATOM 935 C C . PRO A 1 117 ? 22.946 -5.392 -33.309 1.00 73.31 117 PRO A C 1
ATOM 937 O O . PRO A 1 117 ? 23.148 -4.338 -32.713 1.00 73.31 117 PRO A O 1
ATOM 940 N N . LYS A 1 118 ? 23.719 -5.787 -34.328 1.00 77.81 118 LYS A N 1
ATOM 941 C CA . LYS A 1 118 ? 24.914 -5.056 -34.797 1.00 77.81 118 LYS A CA 1
ATOM 942 C C . LYS A 1 118 ? 24.593 -3.721 -35.490 1.00 77.81 118 LYS A C 1
ATOM 944 O O . LYS A 1 118 ? 25.472 -3.129 -36.110 1.00 77.81 118 LYS A O 1
ATOM 949 N N . GLY A 1 119 ? 23.357 -3.245 -35.398 1.00 80.38 119 GLY A N 1
ATOM 950 C CA . GLY A 1 119 ? 22.933 -1.955 -35.919 1.00 80.38 119 GLY A CA 1
ATOM 951 C C . GLY A 1 119 ? 22.745 -0.951 -34.782 1.00 80.38 119 GLY A C 1
ATOM 952 O O . GLY A 1 119 ? 22.192 -1.317 -33.743 1.00 80.38 119 GLY A O 1
ATOM 953 N N . PRO A 1 120 ? 23.159 0.316 -34.951 1.00 65.00 120 PRO A N 1
ATOM 954 C CA . PRO A 1 120 ? 22.611 1.389 -34.144 1.00 65.00 120 PRO A CA 1
ATOM 955 C C . PRO A 1 120 ? 21.128 1.470 -34.502 1.00 65.00 120 PRO A C 1
ATOM 957 O O . PRO A 1 120 ? 20.782 2.033 -35.533 1.00 65.00 120 PRO A O 1
ATOM 960 N N . ASP A 1 121 ? 20.265 0.859 -33.695 1.00 67.81 121 ASP A N 1
ATOM 961 C CA . ASP A 1 121 ? 18.841 1.167 -33.708 1.00 67.81 121 ASP A CA 1
ATOM 962 C C . ASP A 1 121 ? 18.663 2.398 -32.811 1.00 67.81 121 ASP A C 1
ATOM 964 O O . ASP A 1 121 ? 18.611 2.256 -31.584 1.00 67.81 121 ASP A O 1
ATOM 968 N N . PRO A 1 122 ? 18.592 3.627 -33.365 1.00 58.03 122 PRO A N 1
ATOM 969 C CA . PRO A 1 122 ? 18.416 4.862 -32.593 1.00 58.03 122 PRO A CA 1
ATOM 970 C C . PRO A 1 122 ? 17.046 4.954 -31.895 1.00 58.03 122 PRO A C 1
ATOM 972 O O . PRO A 1 122 ? 16.665 6.018 -31.417 1.00 58.03 122 PRO A O 1
ATOM 975 N N . GLY A 1 123 ? 16.297 3.854 -31.835 1.00 55.62 123 GLY A N 1
ATOM 976 C CA . GLY A 1 123 ? 14.920 3.798 -31.385 1.00 55.62 123 GLY A CA 1
ATOM 977 C C . GLY A 1 123 ? 14.619 2.606 -30.489 1.00 55.62 123 GLY A C 1
ATOM 978 O O . GLY A 1 123 ? 13.508 2.095 -30.572 1.00 55.62 123 GLY A O 1
ATOM 979 N N . ARG A 1 124 ? 15.531 2.179 -29.597 1.00 60.34 124 ARG A N 1
ATOM 980 C CA . ARG A 1 124 ? 15.119 1.415 -28.396 1.00 60.34 124 ARG A CA 1
ATOM 981 C C . ARG A 1 124 ? 14.293 2.326 -27.480 1.00 60.34 124 ARG A C 1
ATOM 983 O O . ARG A 1 124 ? 14.704 2.703 -26.387 1.00 60.34 124 ARG A O 1
ATOM 990 N N . VAL A 1 125 ? 13.131 2.726 -27.982 1.00 64.56 125 VAL A N 1
ATOM 991 C CA . VAL A 1 125 ? 12.052 3.316 -27.215 1.00 64.56 125 VAL A CA 1
ATOM 992 C C . VAL A 1 125 ? 11.673 2.248 -26.204 1.00 64.56 125 VAL A C 1
ATOM 994 O O . VAL A 1 125 ? 11.486 1.083 -26.558 1.00 64.56 125 VAL A O 1
ATOM 997 N N . MET A 1 126 ? 11.651 2.637 -24.934 1.00 68.31 126 MET A N 1
ATOM 998 C CA . MET A 1 126 ? 11.144 1.804 -23.852 1.00 68.31 126 MET A CA 1
ATOM 999 C C . MET A 1 126 ? 9.820 1.193 -24.313 1.00 68.31 126 MET A C 1
ATOM 1001 O O . MET A 1 126 ? 8.939 1.933 -24.754 1.00 68.31 126 MET A O 1
ATOM 1005 N N . GLN A 1 127 ? 9.730 -0.141 -24.295 1.00 80.81 127 GLN A N 1
ATOM 1006 C CA . GLN A 1 127 ? 8.550 -0.859 -24.775 1.00 80.81 127 GLN A CA 1
ATOM 1007 C C . GLN A 1 127 ? 7.298 -0.214 -24.153 1.00 80.81 127 GLN A C 1
ATOM 1009 O O . GLN A 1 127 ? 7.273 -0.034 -22.926 1.00 80.81 127 GLN A O 1
ATOM 1014 N N . PRO A 1 128 ? 6.305 0.219 -24.956 1.00 81.69 128 PRO A N 1
ATOM 1015 C CA . PRO A 1 128 ? 5.141 0.956 -24.457 1.00 81.69 128 PRO A CA 1
ATOM 1016 C C . PRO A 1 128 ? 4.407 0.199 -23.340 1.00 81.69 128 PRO A C 1
ATOM 1018 O O . PRO A 1 128 ? 3.809 0.815 -22.458 1.00 81.69 128 PRO A O 1
ATOM 1021 N N . GLU A 1 129 ? 4.529 -1.126 -23.316 1.00 81.31 129 GLU A N 1
ATOM 1022 C CA . GLU A 1 129 ? 4.028 -2.024 -22.283 1.00 81.31 129 GLU A CA 1
ATOM 1023 C C . GLU A 1 129 ? 4.661 -1.753 -20.910 1.00 81.31 129 GLU A C 1
ATOM 1025 O O . GLU A 1 129 ? 3.952 -1.721 -19.902 1.00 81.31 129 GLU A O 1
ATOM 1030 N N . VAL A 1 130 ? 5.975 -1.510 -20.847 1.00 81.75 130 VAL A N 1
ATOM 1031 C CA . VAL A 1 130 ? 6.685 -1.210 -19.590 1.00 81.75 130 VAL A CA 1
ATOM 1032 C C . VAL A 1 130 ? 6.255 0.152 -19.060 1.00 81.75 130 VAL A C 1
ATOM 1034 O O . VAL A 1 130 ? 5.987 0.297 -17.866 1.00 81.75 130 VAL A O 1
ATOM 1037 N N . LEU A 1 131 ? 6.132 1.140 -19.951 1.00 84.00 131 LEU A N 1
ATOM 1038 C CA . LEU A 1 131 ? 5.675 2.478 -19.582 1.00 84.00 131 LEU A CA 1
ATOM 1039 C C . LEU A 1 131 ? 4.232 2.448 -19.056 1.00 84.00 131 LEU A C 1
ATOM 1041 O O . LEU A 1 131 ? 3.938 3.069 -18.035 1.00 84.00 131 LEU A O 1
ATOM 1045 N N . ALA A 1 132 ? 3.350 1.680 -19.702 1.00 84.75 132 ALA A N 1
ATOM 1046 C CA . ALA A 1 132 ? 1.978 1.485 -19.244 1.00 84.75 132 ALA A CA 1
ATOM 1047 C C . ALA A 1 132 ? 1.928 0.808 -17.863 1.00 84.75 132 ALA A C 1
ATOM 1049 O O . ALA A 1 132 ? 1.230 1.296 -16.971 1.00 84.75 132 ALA A O 1
ATOM 1050 N N . CYS A 1 133 ? 2.695 -0.270 -17.655 1.00 84.06 133 CYS A N 1
ATOM 1051 C CA . CYS A 1 133 ? 2.793 -0.951 -16.358 1.00 84.06 133 CYS A CA 1
ATOM 1052 C C . CYS A 1 133 ? 3.257 -0.000 -15.250 1.00 84.06 133 CYS A C 1
ATOM 1054 O O . CYS A 1 133 ? 2.637 0.071 -14.188 1.00 84.06 133 CYS A O 1
ATOM 1056 N N . MET A 1 134 ? 4.310 0.772 -15.519 1.00 84.19 134 MET A N 1
ATOM 1057 C CA . MET A 1 134 ? 4.854 1.740 -14.572 1.00 84.19 134 MET A CA 1
ATOM 1058 C C . MET A 1 134 ? 3.842 2.843 -14.242 1.00 84.19 134 MET A C 1
ATOM 1060 O O . MET A 1 134 ? 3.658 3.179 -13.073 1.00 84.19 134 MET A O 1
ATOM 1064 N N . GLY A 1 135 ? 3.135 3.359 -15.250 1.00 86.06 135 GLY A N 1
ATOM 1065 C CA . GLY A 1 135 ? 2.080 4.353 -15.067 1.00 86.06 135 GLY A CA 1
ATOM 1066 C C . GLY A 1 135 ? 0.925 3.832 -14.209 1.00 86.06 135 GLY A C 1
ATOM 1067 O O . GLY A 1 135 ? 0.530 4.488 -13.246 1.00 86.06 135 GLY A O 1
ATOM 1068 N N . MET A 1 136 ? 0.414 2.630 -14.494 1.00 88.12 136 MET A N 1
ATOM 1069 C CA . MET A 1 136 ? -0.647 2.005 -13.689 1.00 88.12 136 MET A CA 1
ATOM 1070 C C . MET A 1 136 ? -0.216 1.771 -12.240 1.00 88.12 136 MET A C 1
ATOM 1072 O O . MET A 1 136 ? -0.983 2.033 -11.308 1.00 88.12 136 MET A O 1
ATOM 1076 N N . TRP A 1 137 ? 1.021 1.321 -12.043 1.00 88.81 137 TRP A N 1
ATOM 1077 C CA . TRP A 1 137 ? 1.600 1.128 -10.722 1.00 88.81 137 TRP A CA 1
ATOM 1078 C C . TRP A 1 137 ? 1.689 2.445 -9.939 1.00 88.81 137 TRP A C 1
ATOM 1080 O O . TRP A 1 137 ? 1.199 2.529 -8.810 1.00 88.81 137 TRP A O 1
ATOM 1090 N N . MET A 1 138 ? 2.211 3.506 -10.562 1.00 86.25 138 MET A N 1
ATOM 1091 C CA . MET A 1 138 ? 2.278 4.840 -9.958 1.00 86.25 138 MET A CA 1
ATOM 1092 C C . MET A 1 138 ? 0.891 5.380 -9.595 1.00 86.25 138 MET A C 1
ATOM 1094 O O . MET A 1 138 ? 0.693 5.870 -8.484 1.00 86.25 138 MET A O 1
ATOM 1098 N N . MET A 1 139 ? -0.089 5.254 -10.494 1.00 88.81 139 MET A N 1
ATOM 1099 C CA . MET A 1 139 ? -1.464 5.689 -10.230 1.00 88.81 139 MET A CA 1
ATOM 1100 C C . MET A 1 139 ? -2.090 4.930 -9.055 1.00 88.81 139 MET A C 1
ATOM 1102 O O . MET A 1 139 ? -2.790 5.528 -8.237 1.00 88.81 139 MET A O 1
ATOM 1106 N N . SER A 1 140 ? -1.794 3.635 -8.926 1.00 91.06 140 SER A N 1
ATOM 1107 C CA . SER A 1 140 ? -2.258 2.810 -7.804 1.00 91.06 140 SER A CA 1
ATOM 1108 C C . SER A 1 140 ? -1.647 3.263 -6.476 1.00 91.06 140 SER A C 1
ATOM 1110 O O . SER A 1 140 ? -2.365 3.398 -5.485 1.00 91.06 140 SER A O 1
ATOM 1112 N N . PHE A 1 141 ? -0.351 3.587 -6.469 1.00 90.00 141 PHE A N 1
ATOM 1113 C CA . PHE A 1 141 ? 0.340 4.161 -5.311 1.00 90.00 141 PHE A CA 1
ATOM 1114 C C . PHE A 1 141 ? -0.240 5.517 -4.898 1.00 90.00 141 PHE A C 1
ATOM 1116 O O . PHE A 1 141 ? -0.474 5.755 -3.709 1.00 90.00 141 PHE A O 1
ATOM 1123 N N . VAL A 1 142 ? -0.516 6.397 -5.865 1.00 88.69 142 VAL A N 1
ATOM 1124 C CA . VAL A 1 142 ? -1.158 7.694 -5.609 1.00 88.69 142 VAL A CA 1
ATOM 1125 C C . VAL A 1 142 ? -2.545 7.484 -5.005 1.00 88.69 142 VAL A C 1
ATOM 1127 O O . VAL A 1 142 ? -2.851 8.074 -3.971 1.00 88.69 142 VAL A O 1
ATOM 1130 N N . ALA A 1 143 ? -3.363 6.602 -5.582 1.00 93.25 143 ALA A N 1
ATOM 1131 C CA . ALA A 1 143 ? -4.694 6.300 -5.062 1.00 93.25 143 ALA A CA 1
ATOM 1132 C C . ALA A 1 143 ? -4.645 5.726 -3.634 1.00 93.25 143 ALA A C 1
ATOM 1134 O O . ALA A 1 143 ? -5.367 6.204 -2.757 1.00 93.25 143 ALA A O 1
ATOM 1135 N N . ALA A 1 144 ? -3.754 4.761 -3.372 1.00 93.94 144 ALA A N 1
ATOM 1136 C CA . ALA A 1 144 ? -3.545 4.196 -2.038 1.00 93.94 144 ALA A CA 1
ATOM 1137 C C . ALA A 1 144 ? -3.127 5.277 -1.027 1.00 93.94 144 ALA A C 1
ATOM 1139 O O . ALA A 1 144 ? -3.679 5.348 0.071 1.00 93.94 144 ALA A O 1
ATOM 1140 N N . THR A 1 145 ? -2.220 6.175 -1.422 1.00 90.44 145 THR A N 1
ATOM 1141 C CA . THR A 1 145 ? -1.754 7.292 -0.588 1.00 90.44 145 THR A CA 1
ATOM 1142 C C . THR A 1 145 ? -2.878 8.278 -0.280 1.00 90.44 145 THR A C 1
ATOM 1144 O O . THR A 1 145 ? -3.063 8.655 0.877 1.00 90.44 145 THR A O 1
ATOM 1147 N N . LEU A 1 146 ? -3.666 8.676 -1.282 1.00 92.88 146 LEU A N 1
ATOM 1148 C CA . LEU A 1 146 ? -4.795 9.590 -1.091 1.00 92.88 146 LEU A CA 1
ATOM 1149 C C . LEU A 1 146 ? -5.836 9.007 -0.132 1.00 92.88 146 LEU A C 1
ATOM 1151 O O . LEU A 1 146 ? -6.346 9.717 0.733 1.00 92.88 146 LEU A O 1
ATOM 1155 N N . ILE A 1 147 ? -6.112 7.708 -0.236 1.00 96.44 147 ILE A N 1
ATOM 1156 C CA . ILE A 1 147 ? -7.048 7.022 0.658 1.00 96.44 147 ILE A CA 1
ATOM 1157 C C . ILE A 1 147 ? -6.473 6.893 2.074 1.00 96.44 147 ILE A C 1
ATOM 1159 O O . ILE A 1 147 ? -7.207 7.083 3.048 1.00 96.44 147 ILE A O 1
ATOM 1163 N N . THR A 1 148 ? -5.169 6.643 2.222 1.00 95.00 148 THR A N 1
ATOM 1164 C CA . THR A 1 148 ? -4.482 6.696 3.522 1.00 95.00 148 THR A CA 1
ATOM 1165 C C . THR A 1 148 ? -4.610 8.081 4.158 1.00 95.00 148 THR A C 1
ATOM 1167 O O . THR A 1 148 ? -5.035 8.184 5.308 1.00 95.00 148 THR A O 1
ATOM 1170 N N . ILE A 1 149 ? -4.315 9.150 3.410 1.00 93.19 149 ILE A N 1
ATOM 1171 C CA . ILE A 1 149 ? -4.441 10.534 3.889 1.00 93.19 149 ILE A CA 1
ATOM 1172 C C . ILE A 1 149 ? -5.887 10.819 4.298 1.00 93.19 149 ILE A C 1
ATOM 1174 O O . ILE A 1 149 ? -6.121 11.329 5.391 1.00 93.19 149 ILE A O 1
ATOM 1178 N N . LEU A 1 150 ? -6.863 10.434 3.471 1.00 96.75 150 LEU A N 1
ATOM 1179 C CA . LEU A 1 150 ? -8.282 10.597 3.781 1.00 96.75 150 LEU A CA 1
ATOM 1180 C C . LEU A 1 150 ? -8.670 9.861 5.074 1.00 96.75 150 LEU A C 1
ATOM 1182 O O . LEU A 1 150 ? -9.378 10.425 5.905 1.00 96.75 150 LEU A O 1
ATOM 1186 N N . SER A 1 151 ? -8.168 8.641 5.280 1.00 96.56 151 SER A N 1
ATOM 1187 C CA . SER A 1 151 ? -8.398 7.854 6.503 1.00 96.56 151 SER A CA 1
ATOM 1188 C C . SER A 1 151 ? -7.852 8.555 7.742 1.00 96.56 151 SER A C 1
ATOM 1190 O O . SER A 1 151 ? -8.555 8.679 8.746 1.00 96.56 151 SER A O 1
ATOM 1192 N N . VAL A 1 152 ? -6.625 9.074 7.655 1.00 96.12 152 VAL A N 1
ATOM 1193 C CA . VAL A 1 152 ? -5.969 9.817 8.737 1.00 96.12 152 VAL A CA 1
ATOM 1194 C C . VAL A 1 152 ? -6.711 11.116 9.045 1.00 96.12 152 VAL A C 1
ATOM 1196 O O . VAL A 1 152 ? -7.002 11.390 10.209 1.00 96.12 152 VAL A O 1
ATOM 1199 N N . VAL A 1 153 ? -7.070 11.894 8.021 1.00 96.44 153 VAL A N 1
ATOM 1200 C CA . VAL A 1 153 ? -7.811 13.155 8.179 1.00 96.44 153 VAL A CA 1
ATOM 1201 C C . VAL A 1 153 ? -9.182 12.904 8.807 1.00 96.44 153 VAL A C 1
ATOM 1203 O O . VAL A 1 153 ? -9.571 13.621 9.729 1.00 96.44 153 VAL A O 1
ATOM 1206 N N . LEU A 1 154 ? -9.904 11.865 8.374 1.00 97.62 154 LEU A N 1
ATOM 1207 C CA . LEU A 1 154 ? -11.203 11.512 8.948 1.00 97.62 154 LEU A CA 1
ATOM 1208 C C . LEU A 1 154 ? -11.088 11.016 10.394 1.00 97.62 154 LEU A C 1
ATOM 1210 O O . LEU A 1 154 ? -11.914 11.411 11.218 1.00 97.62 154 LEU A O 1
ATOM 1214 N N . ALA A 1 155 ? -10.080 10.201 10.725 1.00 97.25 155 ALA A N 1
ATOM 1215 C CA . ALA A 1 155 ? -9.824 9.780 12.105 1.00 97.25 155 ALA A CA 1
ATOM 1216 C C . ALA A 1 155 ? -9.530 10.972 13.012 1.00 97.25 155 ALA A C 1
ATOM 1218 O O . ALA A 1 155 ? -10.118 11.094 14.087 1.00 97.25 155 ALA A O 1
ATOM 1219 N N . TRP A 1 156 ? -8.671 11.879 12.543 1.00 97.06 156 TRP A N 1
ATOM 1220 C CA . TRP A 1 156 ? -8.305 13.090 13.262 1.00 97.06 156 TRP A CA 1
ATOM 1221 C C . TRP A 1 156 ? -9.516 13.995 13.489 1.00 97.06 156 TRP A C 1
ATOM 1223 O O . TRP A 1 156 ? -9.783 14.401 14.617 1.00 97.06 156 TRP A O 1
ATOM 1233 N N . TYR A 1 157 ? -10.276 14.293 12.432 1.00 97.75 157 TYR A N 1
ATOM 1234 C CA . TYR A 1 157 ? -11.433 15.185 12.512 1.00 97.75 157 TYR A CA 1
ATOM 1235 C C . TYR A 1 157 ? -12.550 14.611 13.394 1.00 97.75 157 TYR A C 1
ATOM 1237 O O . TYR A 1 157 ? -13.222 15.346 14.115 1.00 97.75 157 TYR A O 1
ATOM 1245 N N . ARG A 1 158 ? -12.745 13.286 13.369 1.00 97.69 158 ARG A N 1
ATOM 1246 C CA . ARG A 1 158 ? -13.785 12.604 14.155 1.00 97.69 158 ARG A CA 1
ATOM 1247 C C . ARG A 1 158 ? -13.318 12.180 15.554 1.00 97.69 158 ARG A C 1
ATOM 1249 O O . ARG A 1 158 ? -14.140 11.636 16.287 1.00 97.69 158 ARG A O 1
ATOM 1256 N N . ASN A 1 159 ? -12.055 12.437 15.920 1.00 96.62 159 ASN A N 1
ATOM 1257 C CA . ASN A 1 159 ? -11.400 11.979 17.155 1.00 96.62 159 ASN A CA 1
ATOM 1258 C C . ASN A 1 159 ? -11.612 10.476 17.421 1.00 96.62 159 ASN A C 1
ATOM 1260 O O . ASN A 1 159 ? -11.923 10.067 18.536 1.00 96.62 159 ASN A O 1
ATOM 1264 N N . VAL A 1 160 ? -11.484 9.655 16.376 1.00 97.69 160 VAL A N 1
ATOM 1265 C CA . VAL A 1 160 ? -11.616 8.196 16.478 1.00 97.69 160 VAL A CA 1
ATOM 1266 C C . VAL A 1 160 ? -10.232 7.590 16.669 1.00 97.69 160 VAL A C 1
ATOM 1268 O O . VAL A 1 160 ? -9.342 7.803 15.845 1.00 97.69 160 VAL A O 1
ATOM 1271 N N . LYS A 1 161 ? -10.073 6.811 17.740 1.00 97.44 161 LYS A N 1
ATOM 1272 C CA . LYS A 1 161 ? -8.898 5.974 17.974 1.00 97.44 161 LYS A CA 1
ATOM 1273 C C . LYS A 1 161 ? -8.982 4.726 17.100 1.00 97.44 161 LYS A C 1
ATOM 1275 O O . LYS A 1 161 ? -10.036 4.104 17.021 1.00 97.44 161 LYS A O 1
ATOM 1280 N N . VAL A 1 162 ? -7.896 4.390 16.414 1.00 97.25 162 VAL A N 1
ATOM 1281 C CA . VAL A 1 162 ? -7.842 3.332 15.402 1.00 97.25 162 VAL A CA 1
ATOM 1282 C C . VAL A 1 162 ? -6.927 2.212 15.875 1.00 97.25 162 VAL A C 1
ATOM 1284 O O . VAL A 1 162 ? -5.762 2.431 16.220 1.00 97.25 162 VAL A O 1
ATOM 1287 N N . TRP A 1 163 ? -7.466 0.998 15.844 1.00 95.88 163 TRP A N 1
ATOM 1288 C CA . TRP A 1 163 ? -6.754 -0.243 16.109 1.00 95.88 163 TRP A CA 1
ATOM 1289 C C . TRP A 1 163 ? -6.743 -1.093 14.837 1.00 95.88 163 TRP A C 1
ATOM 1291 O O . TRP A 1 163 ? -7.806 -1.417 14.303 1.00 95.88 163 TRP A O 1
ATOM 1301 N N . ILE A 1 164 ? -5.552 -1.418 14.330 1.00 95.12 164 ILE A N 1
ATOM 1302 C CA . ILE A 1 164 ? -5.379 -2.330 13.195 1.00 95.12 164 ILE A CA 1
ATOM 1303 C C . ILE A 1 164 ? -4.633 -3.558 13.703 1.00 95.12 164 ILE A C 1
ATOM 1305 O O . ILE A 1 164 ? -3.487 -3.456 14.137 1.00 95.12 164 ILE A O 1
ATOM 1309 N N . SER A 1 165 ? -5.269 -4.720 13.616 1.00 94.06 165 SER A N 1
ATOM 1310 C CA . SER A 1 165 ? -4.685 -6.007 14.004 1.00 94.06 165 SER A CA 1
ATOM 1311 C C . SER A 1 165 ? -5.216 -7.148 13.132 1.00 94.06 165 SER A C 1
ATOM 1313 O O . SER A 1 165 ? -6.248 -7.023 12.457 1.00 94.06 165 SER A O 1
ATOM 1315 N N . GLY A 1 166 ? -4.509 -8.282 13.162 1.00 90.62 166 GLY A N 1
ATOM 1316 C CA . GLY A 1 166 ? -4.969 -9.535 12.557 1.00 90.62 166 GLY A CA 1
ATOM 1317 C C . GLY A 1 166 ? -6.225 -10.097 13.238 1.00 90.62 166 GLY A C 1
ATOM 1318 O O . GLY A 1 166 ? -7.102 -10.628 12.556 1.00 90.62 166 GLY A O 1
ATOM 1319 N N . SER A 1 167 ? -6.391 -9.872 14.548 1.00 92.06 167 SER A N 1
ATOM 1320 C CA . SER A 1 167 ? -7.554 -10.338 15.323 1.00 92.06 167 SER A CA 1
ATOM 1321 C C . SER A 1 167 ? -8.905 -9.833 14.814 1.00 92.06 167 SER A C 1
ATOM 1323 O O . SER A 1 167 ? -9.915 -10.517 14.985 1.00 92.06 167 SER A O 1
ATOM 1325 N N . ILE A 1 168 ? -8.963 -8.686 14.129 1.00 94.12 168 ILE A N 1
ATOM 1326 C CA . ILE A 1 168 ? -10.211 -8.210 13.505 1.00 94.12 168 ILE A CA 1
ATOM 1327 C C . ILE A 1 168 ? -10.594 -9.086 12.313 1.00 94.12 168 ILE A C 1
ATOM 1329 O O . ILE A 1 168 ? -11.767 -9.414 12.124 1.00 94.12 168 ILE A O 1
ATOM 1333 N N . SER A 1 169 ? -9.610 -9.510 11.521 1.00 92.62 169 SER A N 1
ATOM 1334 C CA . SER A 1 169 ? -9.838 -10.460 10.432 1.00 92.62 169 SER A CA 1
ATOM 1335 C C . SER A 1 169 ? -10.235 -11.835 10.973 1.00 92.62 169 SER A C 1
ATOM 1337 O O . SER A 1 169 ? -11.113 -12.471 10.389 1.00 92.62 169 SER A O 1
ATOM 1339 N N . ASP A 1 170 ? -9.666 -12.265 12.103 1.00 91.62 170 ASP A N 1
ATOM 1340 C CA . ASP A 1 170 ? -10.079 -13.489 12.805 1.00 91.62 170 ASP A CA 1
ATOM 1341 C C . ASP A 1 170 ? -11.521 -13.388 13.322 1.00 91.62 170 ASP A C 1
ATOM 1343 O O . ASP A 1 170 ? -12.337 -14.278 13.073 1.00 91.62 170 ASP A O 1
ATOM 1347 N N . SER A 1 171 ? -11.874 -12.268 13.956 1.00 93.31 171 SER A N 1
ATOM 1348 C CA . SER A 1 171 ? -13.227 -11.999 14.461 1.00 93.31 171 SER A CA 1
ATOM 1349 C C . SER A 1 171 ? -14.249 -11.972 13.325 1.00 93.31 171 SER A C 1
ATOM 1351 O O . SER A 1 171 ? -15.299 -12.604 13.419 1.00 93.31 171 SER A O 1
ATOM 1353 N N . ARG A 1 172 ? -13.906 -11.357 12.183 1.00 94.88 172 ARG A N 1
ATOM 1354 C CA . ARG A 1 172 ? -14.718 -11.416 10.959 1.00 94.88 172 ARG A CA 1
ATOM 1355 C C . ARG A 1 172 ? -14.960 -12.851 10.502 1.00 94.88 172 ARG A C 1
ATOM 1357 O O . ARG A 1 172 ? -16.058 -13.162 10.048 1.00 94.88 172 ARG A O 1
ATOM 1364 N N . ARG A 1 173 ? -13.935 -13.710 10.529 1.00 91.00 173 ARG A N 1
ATOM 1365 C CA . ARG A 1 173 ? -14.056 -15.112 10.088 1.00 91.00 173 ARG A CA 1
ATOM 1366 C C . ARG A 1 173 ? -15.000 -15.904 10.989 1.00 91.00 173 ARG A C 1
ATOM 1368 O O . ARG A 1 173 ? -15.708 -16.764 10.480 1.00 91.00 173 ARG A O 1
ATOM 1375 N N . ARG A 1 174 ? -15.030 -15.583 12.283 1.00 93.62 174 ARG A N 1
ATOM 1376 C CA . ARG A 1 174 ? -15.937 -16.186 13.272 1.00 93.62 174 ARG A CA 1
ATOM 1377 C C . ARG A 1 174 ? -17.296 -15.485 13.363 1.00 93.62 174 ARG A C 1
ATOM 1379 O O . ARG A 1 174 ? -18.158 -15.936 14.103 1.00 93.62 174 ARG A O 1
ATOM 1386 N N . ASP A 1 175 ? -17.475 -14.404 12.603 1.00 93.44 175 ASP A N 1
ATOM 1387 C CA . ASP A 1 175 ? -18.626 -13.499 12.671 1.00 93.44 175 ASP A CA 1
ATOM 1388 C C . ASP A 1 175 ? -18.925 -13.006 14.100 1.00 93.44 175 ASP A C 1
ATOM 1390 O O . ASP A 1 175 ? -20.070 -12.784 14.489 1.00 93.44 175 ASP A O 1
ATOM 1394 N N . GLU A 1 176 ? -17.863 -12.823 14.885 1.00 93.31 176 GLU A N 1
ATOM 1395 C CA . GLU A 1 176 ? -17.932 -12.359 16.264 1.00 93.31 176 GLU A CA 1
ATOM 1396 C C . GLU A 1 176 ? -17.897 -10.829 16.294 1.00 93.31 176 GLU A C 1
ATOM 1398 O O . GLU A 1 176 ? -17.016 -10.190 15.711 1.00 93.31 176 GLU A O 1
ATOM 1403 N N . TRP A 1 177 ? -18.872 -10.235 16.981 1.00 91.62 177 TRP A N 1
ATOM 1404 C CA . TRP A 1 177 ? -18.900 -8.810 17.277 1.00 91.62 177 TRP A CA 1
ATOM 1405 C C . TRP A 1 177 ? -19.193 -8.606 18.764 1.00 91.62 177 TRP A C 1
ATOM 1407 O O . TRP A 1 177 ? -20.149 -9.207 19.265 1.00 91.62 177 TRP A O 1
ATOM 1417 N N . PRO A 1 178 ? -18.449 -7.733 19.461 1.00 91.94 178 PRO A N 1
ATOM 1418 C CA . PRO A 1 178 ? -17.290 -6.945 19.003 1.00 91.94 178 PRO A CA 1
ATOM 1419 C C . PRO A 1 178 ? -16.010 -7.787 18.757 1.00 91.94 178 PRO A C 1
ATOM 1421 O O . PRO A 1 178 ? -15.976 -8.956 19.150 1.00 91.94 178 PRO A O 1
ATOM 1424 N N . PRO A 1 179 ? -14.981 -7.246 18.065 1.00 91.00 179 PRO A N 1
ATOM 1425 C CA . PRO A 1 179 ? -13.746 -7.979 17.775 1.00 91.00 179 PRO A CA 1
ATOM 1426 C C . PRO A 1 179 ? -12.960 -8.317 19.049 1.00 91.00 179 PRO A C 1
ATOM 1428 O O . PRO A 1 179 ? -12.466 -7.429 19.728 1.00 91.00 179 PRO A O 1
ATOM 1431 N N . ARG A 1 180 ? -12.778 -9.601 19.371 1.00 85.69 180 ARG A N 1
ATOM 1432 C CA . ARG A 1 180 ? -12.077 -9.993 20.605 1.00 85.69 180 ARG A CA 1
ATOM 1433 C C . ARG A 1 180 ? -10.597 -9.615 20.551 1.00 85.69 180 ARG A C 1
ATOM 1435 O O . ARG A 1 180 ? -9.877 -10.041 19.647 1.00 85.69 180 ARG A O 1
ATOM 1442 N N . SER A 1 181 ? -10.113 -8.921 21.580 1.00 81.25 181 SER A N 1
ATOM 1443 C CA . SER A 1 181 ? -8.675 -8.863 21.858 1.00 81.25 181 SER A CA 1
ATOM 1444 C C . SER A 1 181 ? -8.157 -10.280 22.121 1.00 81.25 181 SER A C 1
ATOM 1446 O O . SER A 1 181 ? -8.765 -11.023 22.900 1.00 81.25 181 SER A O 1
ATOM 1448 N N . ARG A 1 182 ? -7.020 -10.664 21.522 1.00 78.50 182 ARG A N 1
ATOM 1449 C CA . ARG A 1 182 ? -6.333 -11.901 21.931 1.00 78.50 182 ARG A CA 1
ATOM 1450 C C . ARG A 1 182 ? -6.015 -11.843 23.428 1.00 78.50 182 ARG A C 1
ATOM 1452 O O . ARG A 1 182 ? -5.886 -10.769 24.022 1.00 78.50 182 ARG A O 1
ATOM 1459 N N . SER A 1 183 ? -5.961 -13.025 24.042 1.00 73.19 183 SER A N 1
ATOM 1460 C CA . SER A 1 183 ? -5.742 -13.210 25.479 1.00 73.19 183 SER A CA 1
ATOM 1461 C C . SER A 1 183 ? -4.525 -12.427 25.981 1.00 73.19 183 SER A C 1
ATOM 1463 O O . SER A 1 183 ? -3.524 -12.359 25.273 1.00 73.19 183 SER A O 1
ATOM 1465 N N . ARG A 1 184 ? -4.566 -11.957 27.240 1.00 70.38 184 ARG A N 1
ATOM 1466 C CA . ARG A 1 184 ? -3.483 -11.209 27.927 1.00 70.38 184 ARG A CA 1
ATOM 1467 C C . ARG A 1 184 ? -2.072 -11.803 27.797 1.00 70.38 184 ARG A C 1
ATOM 1469 O O . ARG A 1 184 ? -1.108 -11.093 28.042 1.00 70.38 184 ARG A O 1
ATOM 1476 N N . LEU A 1 185 ? -1.959 -13.086 27.460 1.00 78.00 185 LEU A N 1
ATOM 1477 C CA . LEU A 1 185 ? -0.696 -13.804 27.298 1.00 78.00 185 LEU A CA 1
ATOM 1478 C C . LEU A 1 185 ? 0.120 -13.350 26.074 1.00 78.00 185 LEU A C 1
ATOM 1480 O O . LEU A 1 185 ? 1.329 -13.531 26.078 1.00 78.00 185 LEU A O 1
ATOM 1484 N N . SER A 1 186 ? -0.507 -12.749 25.057 1.00 78.69 186 SER A N 1
ATOM 1485 C CA . SER A 1 186 ? 0.181 -12.196 23.882 1.00 78.69 186 SER A CA 1
ATOM 1486 C C . SER A 1 186 ? -0.388 -10.803 23.591 1.00 78.69 186 SER A C 1
ATOM 1488 O O . SER A 1 186 ? -1.473 -10.696 23.010 1.00 78.69 186 SER A O 1
ATOM 1490 N N . PRO A 1 187 ? 0.264 -9.724 24.070 1.00 79.31 187 PRO A N 1
ATOM 1491 C CA . PRO A 1 187 ? -0.169 -8.369 23.764 1.00 79.31 187 PRO A CA 1
ATOM 1492 C C . PRO A 1 187 ? 0.000 -8.123 22.262 1.00 79.31 187 PRO A C 1
ATOM 1494 O O . PRO A 1 187 ? 1.115 -7.992 21.764 1.00 79.31 187 PRO A O 1
ATOM 1497 N N . GLU A 1 188 ? -1.113 -8.064 21.532 1.00 84.88 188 GLU A N 1
ATOM 1498 C CA . GLU A 1 188 ? -1.076 -7.698 20.118 1.00 84.88 188 GLU A CA 1
ATOM 1499 C C . GLU A 1 188 ? -0.560 -6.266 19.973 1.00 84.88 188 GLU A C 1
ATOM 1501 O O . GLU A 1 188 ? -1.034 -5.346 20.640 1.00 84.88 188 GLU A O 1
ATOM 1506 N N . SER A 1 189 ? 0.406 -6.065 19.081 1.00 89.25 189 SER A N 1
ATOM 1507 C CA . SER A 1 189 ? 0.856 -4.723 18.733 1.00 89.25 189 SER A CA 1
ATOM 1508 C C . SER A 1 189 ? -0.113 -4.084 17.733 1.00 89.25 189 SER A C 1
ATOM 1510 O O . SER A 1 189 ? -0.612 -4.735 16.814 1.00 89.25 189 SER A O 1
ATOM 1512 N N . ASN A 1 190 ? -0.382 -2.784 17.891 1.00 93.06 190 ASN A N 1
ATOM 1513 C CA . ASN A 1 190 ? -1.160 -2.045 16.901 1.00 93.06 190 ASN A CA 1
ATOM 1514 C C . ASN A 1 190 ? -0.344 -1.924 15.603 1.00 93.06 190 ASN A C 1
ATOM 1516 O O . ASN A 1 190 ? 0.609 -1.138 15.522 1.00 93.06 190 ASN A O 1
ATOM 1520 N N . LEU A 1 191 ? -0.748 -2.662 14.567 1.00 92.38 191 LEU A N 1
ATOM 1521 C CA . LEU A 1 191 ? -0.080 -2.675 13.264 1.00 92.38 191 LEU A CA 1
ATOM 1522 C C . LEU A 1 191 ? -0.159 -1.319 12.555 1.00 92.38 191 LEU A C 1
ATOM 1524 O O . LEU A 1 191 ? 0.583 -1.091 11.602 1.00 92.38 191 LEU A O 1
ATOM 1528 N N . LEU A 1 192 ? -0.998 -0.388 13.029 1.00 93.44 192 LEU A N 1
ATOM 1529 C CA . LEU A 1 192 ? -1.086 0.968 12.492 1.00 93.44 192 LEU A CA 1
ATOM 1530 C C . LEU A 1 192 ? 0.276 1.675 12.473 1.00 93.44 192 LEU A C 1
ATOM 1532 O O . LEU A 1 192 ? 0.562 2.388 11.515 1.00 93.44 192 LEU A O 1
ATOM 1536 N N . LYS A 1 193 ? 1.135 1.465 13.484 1.00 89.94 193 LYS A N 1
ATOM 1537 C CA . LYS A 1 193 ? 2.472 2.082 13.524 1.00 89.94 193 LYS A CA 1
ATOM 1538 C C . LYS A 1 193 ? 3.329 1.607 12.349 1.00 89.94 193 LYS A C 1
ATOM 1540 O O . LYS A 1 193 ? 3.848 2.424 11.591 1.00 89.94 193 LYS A O 1
ATOM 1545 N N . TRP A 1 194 ? 3.435 0.291 12.180 1.00 89.38 194 TRP A N 1
ATOM 1546 C CA . TRP A 1 194 ? 4.188 -0.326 11.087 1.00 89.38 194 TRP A CA 1
ATOM 1547 C C . TRP A 1 194 ? 3.593 0.004 9.725 1.00 89.38 194 TRP A C 1
ATOM 1549 O O . TRP A 1 194 ? 4.327 0.255 8.774 1.00 89.38 194 TRP A O 1
ATOM 1559 N N . TRP A 1 195 ? 2.270 0.087 9.642 1.00 91.25 195 TRP A N 1
ATOM 1560 C CA . TRP A 1 195 ? 1.573 0.468 8.427 1.00 91.25 195 TRP A CA 1
ATOM 1561 C C . TRP A 1 195 ? 1.814 1.934 8.038 1.00 91.25 195 TRP A C 1
ATOM 1563 O O . TRP A 1 195 ? 2.068 2.225 6.871 1.00 91.25 195 TRP A O 1
ATOM 1573 N N . LEU A 1 196 ? 1.807 2.870 8.995 1.00 89.81 196 LEU A N 1
ATOM 1574 C CA . LEU A 1 196 ? 2.148 4.274 8.736 1.00 89.81 196 LEU A CA 1
ATOM 1575 C C . LEU A 1 196 ? 3.601 4.414 8.266 1.00 89.81 196 LEU A C 1
ATOM 1577 O O . LEU A 1 196 ? 3.860 5.111 7.288 1.00 89.81 196 LEU A O 1
ATOM 1581 N N . ILE A 1 197 ? 4.531 3.698 8.903 1.00 88.50 197 ILE A N 1
ATOM 1582 C CA . ILE A 1 197 ? 5.937 3.660 8.477 1.00 88.50 197 ILE A CA 1
ATOM 1583 C C . ILE A 1 197 ? 6.055 3.065 7.068 1.00 88.50 197 ILE A C 1
ATOM 1585 O O . ILE A 1 197 ? 6.699 3.659 6.208 1.00 88.50 197 ILE A O 1
ATOM 1589 N N . GLY A 1 198 ? 5.402 1.931 6.807 1.00 87.06 198 GLY A N 1
ATOM 1590 C CA . GLY A 1 198 ? 5.442 1.241 5.518 1.00 87.06 198 GLY A CA 1
ATOM 1591 C C . GLY A 1 198 ? 4.822 2.052 4.379 1.00 87.06 198 GLY A C 1
ATOM 1592 O O . GLY A 1 198 ? 5.412 2.150 3.308 1.00 87.06 198 GLY A O 1
ATOM 1593 N N . SER A 1 199 ? 3.673 2.693 4.612 1.00 87.50 199 SER A N 1
ATOM 1594 C CA . SER A 1 199 ? 3.037 3.587 3.632 1.00 87.50 199 SER A CA 1
ATOM 1595 C C . SER A 1 199 ? 3.893 4.824 3.347 1.00 87.50 199 SER A C 1
ATOM 1597 O O . SER A 1 199 ? 4.046 5.218 2.192 1.00 87.50 199 SER A O 1
ATOM 1599 N N . GLY A 1 200 ? 4.534 5.391 4.375 1.00 87.50 200 GLY A N 1
ATOM 1600 C CA . GLY A 1 200 ? 5.511 6.461 4.211 1.00 87.50 200 GLY A CA 1
ATOM 1601 C C . GLY A 1 200 ? 6.729 6.018 3.396 1.00 87.50 200 GLY A C 1
ATOM 1602 O O . GLY A 1 200 ? 7.083 6.667 2.415 1.00 87.50 200 GLY A O 1
ATOM 1603 N N . ALA A 1 201 ? 7.336 4.880 3.736 1.00 85.44 201 ALA A N 1
ATOM 1604 C CA . ALA A 1 201 ? 8.455 4.314 2.985 1.00 85.44 201 ALA A CA 1
ATOM 1605 C C . ALA A 1 201 ? 8.076 4.019 1.523 1.00 85.44 201 ALA A C 1
ATOM 1607 O O . ALA A 1 201 ? 8.837 4.327 0.608 1.00 85.44 201 ALA A O 1
ATOM 1608 N N . GLY A 1 202 ? 6.875 3.491 1.284 1.00 83.19 202 GLY A N 1
ATOM 1609 C CA . GLY A 1 202 ? 6.351 3.265 -0.059 1.00 83.19 202 GLY A CA 1
ATOM 1610 C C . GLY A 1 202 ? 6.175 4.560 -0.855 1.00 83.19 202 GLY A C 1
ATOM 1611 O O . GLY A 1 202 ? 6.583 4.624 -2.014 1.00 83.19 202 GLY A O 1
ATOM 1612 N N . LEU A 1 203 ? 5.634 5.612 -0.232 1.00 84.62 203 LEU A N 1
ATOM 1613 C CA . LEU A 1 203 ? 5.532 6.937 -0.848 1.00 84.62 203 LEU A CA 1
ATOM 1614 C C . LEU A 1 203 ? 6.916 7.514 -1.169 1.00 84.62 203 LEU A C 1
ATOM 1616 O O . LEU A 1 203 ? 7.118 8.046 -2.258 1.00 84.62 203 LEU A O 1
ATOM 1620 N N . PHE A 1 204 ? 7.875 7.369 -0.253 1.00 86.50 204 PHE A N 1
ATOM 1621 C CA . PHE A 1 204 ? 9.260 7.777 -0.472 1.00 86.50 204 PHE A CA 1
ATOM 1622 C C . PHE A 1 204 ? 9.863 7.082 -1.697 1.00 86.50 204 PHE A C 1
ATOM 1624 O O . PHE A 1 204 ? 10.404 7.759 -2.567 1.00 86.50 204 PHE A O 1
ATOM 1631 N N . VAL A 1 205 ? 9.724 5.756 -1.807 1.00 84.88 205 VAL A N 1
ATOM 1632 C CA . VAL A 1 205 ? 10.222 4.991 -2.963 1.00 84.88 205 VAL A CA 1
ATOM 1633 C C . VAL A 1 205 ? 9.548 5.452 -4.256 1.00 84.88 205 VAL A C 1
ATOM 1635 O O . VAL A 1 205 ? 10.234 5.669 -5.252 1.00 84.88 205 VAL A O 1
ATOM 1638 N N . ALA A 1 206 ? 8.229 5.660 -4.251 1.00 83.94 206 ALA A N 1
ATOM 1639 C CA . ALA A 1 206 ? 7.506 6.136 -5.429 1.00 83.94 206 ALA A CA 1
ATOM 1640 C C . ALA A 1 206 ? 7.986 7.528 -5.881 1.00 83.94 206 ALA A C 1
ATOM 1642 O O . ALA A 1 206 ? 8.263 7.735 -7.064 1.00 83.94 206 ALA A O 1
ATOM 1643 N N . LEU A 1 207 ? 8.145 8.468 -4.942 1.00 85.69 207 LEU A N 1
ATOM 1644 C CA . LEU A 1 207 ? 8.666 9.809 -5.222 1.00 85.69 207 LEU A CA 1
ATOM 1645 C C . LEU A 1 207 ? 10.128 9.778 -5.668 1.00 85.69 207 LEU A C 1
ATOM 1647 O O . LEU A 1 207 ? 10.506 10.538 -6.555 1.00 85.69 207 LEU A O 1
ATOM 1651 N N . PHE A 1 208 ? 10.938 8.890 -5.093 1.00 85.06 208 PHE A N 1
ATOM 1652 C CA . PHE A 1 208 ? 12.326 8.691 -5.492 1.00 85.06 208 PHE A CA 1
ATOM 1653 C C . PHE A 1 208 ? 12.426 8.184 -6.929 1.00 85.06 208 PHE A C 1
ATOM 1655 O O . PHE A 1 208 ? 13.146 8.767 -7.733 1.00 85.06 208 PHE A O 1
ATOM 1662 N N . LEU A 1 209 ? 11.659 7.152 -7.289 1.00 84.62 209 LEU A N 1
ATOM 1663 C CA . LEU A 1 209 ? 11.639 6.632 -8.657 1.00 84.62 209 LEU A CA 1
ATOM 1664 C C . LEU A 1 209 ? 11.141 7.684 -9.651 1.00 84.62 209 LEU A C 1
ATOM 1666 O O . LEU A 1 209 ? 11.753 7.865 -10.701 1.00 84.62 209 LEU A O 1
ATOM 1670 N N . PHE A 1 210 ? 10.086 8.425 -9.307 1.00 84.31 210 PHE A N 1
ATOM 1671 C CA . PHE A 1 210 ? 9.612 9.539 -10.127 1.00 84.31 210 PHE A CA 1
ATOM 1672 C C . PHE A 1 210 ? 10.687 10.620 -10.302 1.00 84.31 210 PHE A C 1
ATOM 1674 O O . PHE A 1 210 ? 10.944 11.080 -11.415 1.00 84.31 210 PHE A O 1
ATOM 1681 N N . GLY A 1 211 ? 11.367 10.973 -9.214 1.00 85.31 211 GLY A N 1
ATOM 1682 C CA . GLY A 1 211 ? 12.486 11.901 -9.218 1.00 85.31 211 GLY A CA 1
ATOM 1683 C C . GLY A 1 211 ? 13.638 11.443 -10.113 1.00 85.31 211 GLY A C 1
ATOM 1684 O O . GLY A 1 211 ? 14.157 12.237 -10.894 1.00 85.31 211 GLY A O 1
ATOM 1685 N N . MET A 1 212 ? 13.986 10.155 -10.069 1.00 83.75 212 MET A N 1
ATOM 1686 C CA . MET A 1 212 ? 15.006 9.559 -10.934 1.00 83.75 212 MET A CA 1
ATOM 1687 C C . MET A 1 212 ? 14.611 9.618 -12.412 1.00 83.75 212 MET A C 1
ATOM 1689 O O . MET A 1 212 ? 15.447 9.963 -13.243 1.00 83.75 212 MET A O 1
ATOM 1693 N N . ILE A 1 213 ? 13.347 9.348 -12.759 1.00 84.69 213 ILE A N 1
ATOM 1694 C CA . ILE A 1 213 ? 12.858 9.477 -14.145 1.00 84.69 213 ILE A CA 1
ATOM 1695 C C . ILE A 1 213 ? 13.012 10.916 -14.641 1.00 84.69 213 ILE A C 1
ATOM 1697 O O . ILE A 1 213 ? 13.517 11.139 -15.745 1.00 84.69 213 ILE A O 1
ATOM 1701 N N . LEU A 1 214 ? 12.602 11.898 -13.832 1.00 84.38 214 LEU A N 1
ATOM 1702 C CA . LEU A 1 214 ? 12.740 13.314 -14.174 1.00 84.38 214 LEU A CA 1
ATOM 1703 C C . LEU A 1 214 ? 14.208 13.725 -14.307 1.00 84.38 214 LEU A C 1
ATOM 1705 O O . LEU A 1 214 ? 14.552 14.466 -15.227 1.00 84.38 214 LEU A O 1
ATOM 1709 N N . LEU A 1 215 ? 15.075 13.213 -13.431 1.00 83.44 215 LEU A N 1
ATOM 1710 C CA . LEU A 1 215 ? 16.513 13.449 -13.488 1.00 83.44 215 LEU A CA 1
ATOM 1711 C C . LEU A 1 215 ? 17.112 12.902 -14.788 1.00 83.44 215 LEU A C 1
ATOM 1713 O O . LEU A 1 215 ? 17.784 13.644 -15.499 1.00 83.44 215 LEU A O 1
ATOM 1717 N N . PHE A 1 216 ? 16.843 11.639 -15.133 1.00 83.94 216 PHE A N 1
ATOM 1718 C CA . PHE A 1 216 ? 17.339 11.032 -16.372 1.00 83.94 216 PHE A CA 1
ATOM 1719 C C . PHE A 1 216 ? 16.816 11.757 -17.612 1.00 83.94 216 PHE A C 1
ATOM 1721 O O . PHE A 1 216 ? 17.596 12.067 -18.511 1.00 83.94 216 PHE A O 1
ATOM 1728 N N . SER A 1 217 ? 15.528 12.107 -17.624 1.00 82.50 217 SER A N 1
ATOM 1729 C CA . SER A 1 217 ? 14.918 12.880 -18.713 1.00 82.50 217 SER A CA 1
ATOM 1730 C C . SER A 1 217 ? 15.576 14.259 -18.859 1.00 82.50 217 SER A C 1
ATOM 1732 O O . SER A 1 217 ? 15.850 14.712 -19.970 1.00 82.50 217 SER A O 1
ATOM 1734 N N . GLY A 1 218 ? 15.885 14.915 -17.736 1.00 81.88 218 GLY A N 1
ATOM 1735 C CA . GLY A 1 218 ? 16.595 16.192 -17.702 1.00 81.88 218 GLY A CA 1
ATOM 1736 C C . GLY A 1 218 ? 18.043 16.088 -18.185 1.00 81.88 218 GLY A C 1
ATOM 1737 O O . GLY A 1 218 ? 18.491 16.941 -18.950 1.00 81.88 218 GLY A O 1
ATOM 1738 N N . LEU A 1 219 ? 18.767 15.032 -17.797 1.00 83.25 219 LEU A N 1
ATOM 1739 C CA . LEU A 1 219 ? 20.135 14.769 -18.259 1.00 83.25 219 LEU A CA 1
ATOM 1740 C C . LEU A 1 219 ? 20.180 14.491 -19.763 1.00 83.25 219 LEU A C 1
ATOM 1742 O O . LEU A 1 219 ? 21.065 14.996 -20.454 1.00 83.25 219 LEU A O 1
ATOM 1746 N N . GLU A 1 220 ? 19.220 13.731 -20.289 1.00 83.94 220 GLU A N 1
ATOM 1747 C CA . GLU A 1 220 ? 19.134 13.474 -21.725 1.00 83.94 220 GLU A CA 1
ATOM 1748 C C . GLU A 1 220 ? 18.818 14.760 -22.502 1.00 83.94 220 GLU A C 1
ATOM 1750 O O . GLU A 1 220 ? 19.477 15.060 -23.502 1.00 83.94 220 GLU A O 1
ATOM 1755 N N . ALA A 1 221 ? 17.868 15.565 -22.015 1.00 80.94 221 ALA A N 1
ATOM 1756 C CA . ALA A 1 221 ? 17.563 16.872 -22.589 1.00 80.94 221 ALA A CA 1
ATOM 1757 C C . ALA A 1 221 ? 18.790 17.799 -22.574 1.00 80.94 221 ALA A C 1
ATOM 1759 O O . ALA A 1 221 ? 19.082 18.445 -23.581 1.00 80.94 221 ALA A O 1
ATOM 1760 N N . MET A 1 222 ? 19.555 17.805 -21.478 1.00 81.19 222 MET A N 1
ATOM 1761 C CA . MET A 1 222 ? 20.798 18.568 -21.360 1.00 81.19 222 MET A CA 1
ATOM 1762 C C . MET A 1 222 ? 21.857 18.086 -22.358 1.00 81.19 222 MET A C 1
ATOM 1764 O O . MET A 1 222 ? 22.486 18.905 -23.022 1.00 81.19 222 MET A O 1
ATOM 1768 N N . ASN A 1 223 ? 22.030 16.773 -22.529 1.00 83.94 223 ASN A N 1
ATOM 1769 C CA . ASN A 1 223 ? 22.980 16.223 -23.498 1.00 83.94 223 ASN A CA 1
ATOM 1770 C C . ASN A 1 223 ? 22.613 16.629 -24.940 1.00 83.94 223 ASN A C 1
ATOM 1772 O O . ASN A 1 223 ? 23.472 17.026 -25.730 1.00 83.94 223 ASN A O 1
ATOM 1776 N N . ARG A 1 224 ? 21.312 16.627 -25.271 1.00 83.19 224 ARG A N 1
ATOM 1777 C CA . ARG A 1 224 ? 20.806 17.152 -26.552 1.00 83.19 224 ARG A CA 1
ATOM 1778 C C . ARG A 1 224 ? 21.059 18.659 -26.694 1.00 83.19 224 ARG A C 1
ATOM 1780 O O . ARG A 1 224 ? 21.397 19.114 -27.782 1.00 83.19 224 ARG A O 1
ATOM 1787 N N . GLN A 1 225 ? 20.929 19.432 -25.617 1.00 83.44 225 GLN A N 1
ATOM 1788 C CA . GLN A 1 225 ? 21.158 20.883 -25.624 1.00 83.44 225 GLN A CA 1
ATOM 1789 C C . GLN A 1 225 ? 22.629 21.264 -25.791 1.00 83.44 225 GLN A C 1
ATOM 1791 O O . GLN A 1 225 ? 22.923 22.136 -26.607 1.00 83.44 225 GLN A O 1
ATOM 1796 N N . VAL A 1 226 ? 23.546 20.595 -25.082 1.00 82.50 226 VAL A N 1
ATOM 1797 C CA . VAL A 1 226 ? 25.000 20.799 -25.230 1.00 82.50 226 VAL A CA 1
ATOM 1798 C C . VAL A 1 226 ? 25.418 20.552 -26.677 1.00 82.50 226 VAL A C 1
ATOM 1800 O O . VAL A 1 226 ? 26.183 21.327 -27.245 1.00 82.50 226 VAL A O 1
ATOM 1803 N N . ARG A 1 227 ? 24.841 19.528 -27.313 1.00 86.25 227 ARG A N 1
ATOM 1804 C CA . ARG A 1 227 ? 25.078 19.234 -28.729 1.00 86.25 227 ARG A CA 1
ATOM 1805 C C . ARG A 1 227 ? 24.553 20.321 -29.677 1.00 86.25 227 ARG A C 1
ATOM 1807 O O . ARG A 1 227 ? 25.128 20.512 -30.742 1.00 86.25 227 ARG A O 1
ATOM 1814 N N . ASN A 1 228 ? 23.499 21.036 -29.285 1.00 88.50 228 ASN A N 1
ATOM 1815 C CA . ASN A 1 228 ? 22.843 22.067 -30.094 1.00 88.50 228 ASN A CA 1
ATOM 1816 C C . ASN A 1 228 ? 23.315 23.503 -29.779 1.00 88.50 228 ASN A C 1
ATOM 1818 O O . ASN A 1 228 ? 22.798 24.445 -30.374 1.00 88.50 228 ASN A O 1
ATOM 1822 N N . GLY A 1 229 ? 24.263 23.694 -28.852 1.00 85.94 229 GLY A N 1
ATOM 1823 C CA . GLY A 1 229 ? 24.834 25.007 -28.521 1.00 85.94 229 GLY A CA 1
ATOM 1824 C C . GLY A 1 229 ? 23.866 25.994 -27.853 1.00 85.94 229 GLY A C 1
ATOM 1825 O O . GLY A 1 229 ? 24.097 27.199 -27.919 1.00 85.94 229 GLY A O 1
ATOM 1826 N N . ASN A 1 230 ? 22.778 25.517 -27.233 1.00 82.44 230 ASN A N 1
ATOM 1827 C CA . ASN A 1 230 ? 21.746 26.383 -26.655 1.00 82.44 230 ASN A CA 1
ATOM 1828 C C . ASN A 1 230 ? 21.803 26.402 -25.112 1.00 82.44 230 ASN A C 1
ATOM 1830 O O . ASN A 1 230 ? 21.782 25.354 -24.466 1.00 82.44 230 ASN A O 1
ATOM 1834 N N . ASN A 1 231 ? 21.838 27.597 -24.515 1.00 66.50 231 ASN A N 1
ATOM 1835 C CA . ASN A 1 231 ? 22.104 27.828 -23.085 1.00 66.50 231 ASN A CA 1
ATOM 1836 C C . ASN A 1 231 ? 20.855 27.703 -22.191 1.00 66.50 231 ASN A C 1
ATOM 1838 O O . ASN A 1 231 ? 20.480 28.647 -21.497 1.00 66.50 231 ASN A O 1
ATOM 1842 N N . GLN A 1 232 ? 20.201 26.542 -22.162 1.00 62.75 232 GLN A N 1
ATOM 1843 C CA . GLN A 1 232 ? 19.047 26.306 -21.279 1.00 62.75 232 GLN A CA 1
ATOM 1844 C C . GLN A 1 232 ? 19.357 25.329 -20.130 1.00 62.75 232 GLN A C 1
ATOM 1846 O O . GLN A 1 232 ? 18.687 24.318 -19.950 1.00 62.75 232 GLN A O 1
ATOM 1851 N N . GLY A 1 233 ? 20.325 25.677 -19.273 1.00 71.75 233 GLY A N 1
ATOM 1852 C CA . GLY A 1 233 ? 20.683 24.898 -18.071 1.00 71.75 233 GLY A CA 1
ATOM 1853 C C . GLY A 1 233 ? 19.588 24.787 -16.992 1.00 71.75 233 GLY A C 1
ATOM 1854 O O . GLY A 1 233 ? 19.730 24.014 -16.046 1.00 71.75 233 GLY A O 1
ATOM 1855 N N . ALA A 1 234 ? 18.474 25.515 -17.125 1.00 77.88 234 ALA A N 1
ATOM 1856 C CA . ALA A 1 234 ? 17.384 25.526 -16.146 1.00 77.88 234 ALA A CA 1
ATOM 1857 C C . ALA A 1 234 ? 16.695 24.157 -15.978 1.00 77.88 234 ALA A C 1
ATOM 1859 O O . ALA A 1 234 ? 16.327 23.788 -14.863 1.00 77.88 234 ALA A O 1
ATOM 1860 N N . ALA A 1 235 ? 16.557 23.377 -17.058 1.00 74.19 235 ALA A N 1
ATOM 1861 C CA . ALA A 1 235 ? 15.895 22.070 -17.012 1.00 74.19 235 ALA A CA 1
ATOM 1862 C C . ALA A 1 235 ? 16.696 21.032 -16.204 1.00 74.19 235 ALA A C 1
ATOM 1864 O O . ALA A 1 235 ? 16.117 20.255 -15.445 1.00 74.19 235 ALA A O 1
ATOM 1865 N N . ALA A 1 236 ? 18.028 21.058 -16.312 1.00 73.25 236 ALA A N 1
ATOM 1866 C CA . ALA A 1 236 ? 18.910 20.162 -15.568 1.00 73.25 236 ALA A CA 1
ATOM 1867 C C . ALA A 1 236 ? 18.908 20.478 -14.064 1.00 73.25 236 ALA A C 1
ATOM 1869 O O . ALA A 1 236 ? 18.809 19.573 -13.235 1.00 73.25 236 ALA A O 1
ATOM 1870 N N . VAL A 1 237 ? 18.943 21.768 -13.709 1.00 82.12 237 VAL A N 1
ATOM 1871 C CA . VAL A 1 237 ? 18.860 22.218 -12.310 1.00 82.12 237 VAL A CA 1
ATOM 1872 C C . VAL A 1 237 ? 17.508 21.846 -11.699 1.00 82.12 237 VAL A C 1
ATOM 1874 O O . VAL A 1 237 ? 17.461 21.339 -10.578 1.00 82.12 237 VAL A O 1
ATOM 1877 N N . PHE A 1 238 ? 16.414 22.027 -12.444 1.00 82.25 238 PHE A N 1
ATOM 1878 C CA . PHE A 1 238 ? 15.083 21.618 -12.001 1.00 82.25 238 PHE A CA 1
ATOM 1879 C C . PHE A 1 238 ? 14.996 20.102 -11.775 1.00 82.25 238 PHE A C 1
ATOM 1881 O O . PHE A 1 238 ? 14.551 19.675 -10.712 1.00 82.25 238 PHE A O 1
ATOM 1888 N N . GLY A 1 239 ? 15.484 19.288 -12.719 1.00 78.31 239 GLY A N 1
ATOM 1889 C CA . GLY A 1 239 ? 15.515 17.827 -12.583 1.00 78.31 239 GLY A CA 1
ATOM 1890 C C . GLY A 1 239 ? 16.323 17.354 -11.370 1.00 78.31 239 GLY A C 1
ATOM 1891 O O . GLY A 1 239 ? 15.868 16.478 -10.640 1.00 78.31 239 GLY A O 1
ATOM 1892 N N . GLY A 1 240 ? 17.473 17.980 -11.098 1.00 79.12 240 GLY A N 1
ATOM 1893 C CA . GLY A 1 240 ? 18.290 17.700 -9.912 1.00 79.12 240 GLY A CA 1
ATOM 1894 C C . GLY A 1 240 ? 17.593 18.047 -8.595 1.00 79.12 240 GLY A C 1
ATOM 1895 O O . GLY A 1 240 ? 17.536 17.219 -7.684 1.00 79.12 240 GLY A O 1
ATOM 1896 N N . LEU A 1 241 ? 17.022 19.251 -8.501 1.00 85.81 241 LEU A N 1
ATOM 1897 C CA . LEU A 1 241 ? 16.335 19.715 -7.292 1.00 85.81 241 LEU A CA 1
ATOM 1898 C C . LEU A 1 241 ? 15.069 18.908 -7.000 1.00 85.81 241 LEU A C 1
ATOM 1900 O O . LEU A 1 241 ? 14.846 18.505 -5.861 1.00 85.81 241 LEU A O 1
ATOM 1904 N N . VAL A 1 242 ? 14.254 18.648 -8.021 1.00 84.19 242 VAL A N 1
ATOM 1905 C CA . VAL A 1 242 ? 13.022 17.865 -7.881 1.00 84.19 242 VAL A CA 1
ATOM 1906 C C . VAL A 1 242 ? 13.354 16.400 -7.611 1.00 84.19 242 VAL A C 1
ATOM 1908 O O . VAL A 1 242 ? 12.762 15.800 -6.716 1.00 84.19 242 VAL A O 1
ATOM 1911 N N . GLY A 1 243 ? 14.332 15.841 -8.331 1.00 78.56 243 GLY A N 1
ATOM 1912 C CA . GLY A 1 243 ? 14.701 14.434 -8.233 1.00 78.56 243 GLY A CA 1
ATOM 1913 C C . GLY A 1 243 ? 15.338 14.048 -6.901 1.00 78.56 243 GLY A C 1
ATOM 1914 O O . GLY A 1 243 ? 14.985 13.018 -6.334 1.00 78.56 243 GLY A O 1
ATOM 1915 N N . GLY A 1 244 ? 16.236 14.885 -6.375 1.00 78.94 244 GLY A N 1
ATOM 1916 C CA . GLY A 1 244 ? 16.898 14.635 -5.092 1.00 78.94 244 GLY A CA 1
ATOM 1917 C C . GLY A 1 244 ? 16.163 15.225 -3.887 1.00 78.94 244 GLY A C 1
ATOM 1918 O O . GLY A 1 244 ? 16.110 14.604 -2.827 1.00 78.94 244 GLY A O 1
ATOM 1919 N N . GLY A 1 245 ? 15.579 16.416 -4.032 1.00 86.69 245 GLY A N 1
ATOM 1920 C CA . GLY A 1 245 ? 14.999 17.160 -2.914 1.00 86.69 245 G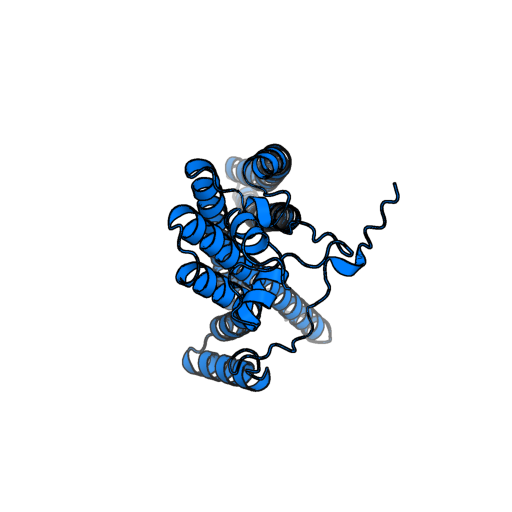LY A CA 1
ATOM 1921 C C . GLY A 1 245 ? 13.667 16.597 -2.423 1.00 86.69 245 GLY A C 1
ATOM 1922 O O . GLY A 1 245 ? 13.476 16.456 -1.214 1.00 86.69 245 GLY A O 1
ATOM 1923 N N . LEU A 1 246 ? 12.749 16.240 -3.333 1.00 86.25 246 LEU A N 1
ATOM 1924 C CA . LEU A 1 246 ? 11.412 15.760 -2.951 1.00 86.25 246 LEU A CA 1
ATOM 1925 C C . LEU A 1 246 ? 11.438 14.489 -2.087 1.00 86.25 246 LEU A C 1
ATOM 1927 O O . LEU A 1 246 ? 10.733 14.473 -1.075 1.00 86.25 246 LEU A O 1
ATOM 1931 N N . PRO A 1 247 ? 12.231 13.446 -2.405 1.00 84.31 247 PRO A N 1
ATOM 1932 C CA . PRO A 1 247 ? 12.294 12.251 -1.568 1.00 84.31 247 PRO A CA 1
ATOM 1933 C C . PRO A 1 247 ? 12.828 12.559 -0.168 1.00 84.31 247 PRO A C 1
ATOM 1935 O O . PRO A 1 247 ? 12.259 12.100 0.818 1.00 84.31 247 PRO A O 1
ATOM 1938 N N . ILE A 1 248 ? 13.871 13.387 -0.054 1.00 86.69 248 ILE A N 1
ATOM 1939 C CA . ILE A 1 248 ? 14.458 13.753 1.244 1.00 86.69 248 ILE A CA 1
ATOM 1940 C C . ILE A 1 248 ? 13.433 14.507 2.099 1.00 86.69 248 ILE A C 1
ATOM 1942 O O . ILE A 1 248 ? 13.206 14.145 3.254 1.00 86.69 248 ILE A O 1
ATOM 1946 N N . ILE A 1 249 ? 12.772 15.517 1.524 1.00 89.44 249 ILE A N 1
ATOM 1947 C CA . ILE A 1 249 ? 11.730 16.285 2.219 1.00 89.44 249 ILE A CA 1
ATOM 1948 C C . ILE A 1 249 ? 10.580 15.361 2.638 1.00 89.44 249 ILE A C 1
ATOM 1950 O O . ILE A 1 249 ? 10.118 15.435 3.776 1.00 89.44 249 ILE A O 1
ATOM 1954 N N . SER A 1 250 ? 10.149 14.456 1.755 1.00 87.12 250 SER A N 1
ATOM 1955 C CA . SER A 1 250 ? 9.108 13.471 2.054 1.00 87.12 250 SER A CA 1
ATOM 1956 C C . SER A 1 250 ? 9.497 12.566 3.225 1.00 87.12 250 SER A C 1
ATOM 1958 O O . SER A 1 250 ? 8.718 12.446 4.168 1.00 87.12 250 SER A O 1
ATOM 1960 N N . ALA A 1 251 ? 10.708 11.999 3.226 1.00 86.06 251 ALA A N 1
ATOM 1961 C CA . ALA A 1 251 ? 11.195 11.141 4.306 1.00 86.06 251 ALA A CA 1
ATOM 1962 C C . ALA A 1 251 ? 11.201 11.866 5.660 1.00 86.06 251 ALA A C 1
ATOM 1964 O O . ALA A 1 251 ? 10.716 11.330 6.657 1.00 86.06 251 ALA A O 1
ATOM 1965 N N . VAL A 1 252 ? 11.690 13.110 5.691 1.00 89.38 252 VAL A N 1
ATOM 1966 C CA . VAL A 1 252 ? 11.710 13.929 6.912 1.00 89.38 252 VAL A CA 1
ATOM 1967 C C . VAL A 1 252 ? 10.290 14.222 7.399 1.00 89.38 252 VAL A C 1
ATOM 1969 O O . VAL A 1 252 ? 10.009 14.063 8.587 1.00 89.38 252 VAL A O 1
ATOM 1972 N N . LEU A 1 253 ? 9.374 14.597 6.498 1.00 88.50 253 LEU A N 1
ATOM 1973 C CA . LEU A 1 253 ? 7.971 14.840 6.843 1.00 88.50 253 LEU A CA 1
ATOM 1974 C C . LEU A 1 253 ? 7.289 13.577 7.379 1.00 88.50 253 LEU A C 1
ATOM 1976 O O . LEU A 1 253 ? 6.577 13.654 8.376 1.00 88.50 253 LEU A O 1
ATOM 1980 N N . ILE A 1 254 ? 7.532 12.415 6.768 1.00 86.75 254 ILE A N 1
ATOM 1981 C CA . ILE A 1 254 ? 6.982 11.128 7.211 1.00 86.75 254 ILE A CA 1
ATOM 1982 C C . ILE A 1 254 ? 7.444 10.803 8.633 1.00 86.75 254 ILE A C 1
ATOM 1984 O O . ILE A 1 254 ? 6.615 10.465 9.477 1.00 86.75 254 ILE A O 1
ATOM 1988 N N . LEU A 1 255 ? 8.740 10.941 8.924 1.00 86.56 255 LEU A N 1
ATOM 1989 C CA . LEU A 1 255 ? 9.284 10.649 10.252 1.00 86.56 255 LEU A CA 1
ATOM 1990 C C . LEU A 1 255 ? 8.784 11.648 11.307 1.00 86.56 255 LEU A C 1
ATOM 1992 O O . LEU A 1 255 ? 8.349 11.242 12.384 1.00 86.56 255 LEU A O 1
ATOM 1996 N N . ALA A 1 256 ? 8.795 12.947 10.993 1.00 90.12 256 ALA A N 1
ATOM 1997 C CA . ALA A 1 256 ? 8.417 13.997 11.938 1.00 90.12 256 ALA A CA 1
ATOM 1998 C C . ALA A 1 256 ? 6.907 14.031 12.226 1.00 90.12 256 ALA A C 1
ATOM 2000 O O . ALA A 1 256 ? 6.485 14.240 13.366 1.00 90.12 256 ALA A O 1
ATOM 2001 N N . ILE A 1 257 ? 6.079 13.845 11.196 1.00 91.75 257 ILE A N 1
ATOM 2002 C CA . ILE A 1 257 ? 4.620 13.939 11.308 1.00 91.75 257 ILE A CA 1
ATOM 2003 C C . ILE A 1 257 ? 4.024 12.585 11.714 1.00 91.75 257 ILE A C 1
ATOM 2005 O O . ILE A 1 257 ? 3.074 12.551 12.497 1.00 91.75 257 ILE A O 1
ATOM 2009 N N . GLY A 1 258 ? 4.594 11.470 11.246 1.00 89.06 258 GLY A N 1
ATOM 2010 C CA . GLY A 1 258 ? 4.077 10.122 11.491 1.00 89.06 258 GLY A CA 1
ATOM 2011 C C . GLY A 1 258 ? 3.956 9.775 12.975 1.00 89.06 258 GLY A C 1
ATOM 2012 O O . GLY A 1 258 ? 2.916 9.266 13.392 1.00 89.06 258 GLY A O 1
ATOM 2013 N N . GLY A 1 259 ? 4.959 10.130 13.788 1.00 89.50 259 GLY A N 1
ATOM 2014 C CA . GLY A 1 259 ? 4.916 9.921 15.241 1.00 89.50 259 GLY A CA 1
ATOM 2015 C C . GLY A 1 259 ? 3.771 10.683 15.914 1.00 89.50 259 GLY A C 1
ATOM 2016 O O . GLY A 1 259 ? 2.973 10.094 16.641 1.00 89.50 259 GLY A O 1
ATOM 2017 N N . ARG A 1 260 ? 3.614 11.972 15.584 1.00 93.69 260 ARG A N 1
ATOM 2018 C CA . ARG A 1 260 ? 2.541 12.822 16.132 1.00 93.69 260 ARG A CA 1
ATOM 2019 C C . ARG A 1 260 ? 1.151 12.374 15.693 1.00 93.69 260 ARG A C 1
ATOM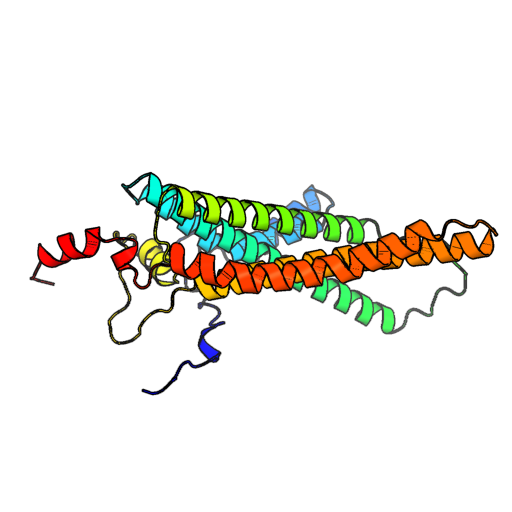 2021 O O . ARG A 1 260 ? 0.202 12.451 16.471 1.00 93.69 260 ARG A O 1
ATOM 2028 N N . ILE A 1 261 ? 1.016 11.924 14.443 1.00 93.50 261 ILE A N 1
ATOM 2029 C CA . ILE A 1 261 ? -0.237 11.344 13.955 1.00 93.50 261 ILE A CA 1
ATOM 2030 C C . ILE A 1 261 ? -0.563 10.106 14.785 1.00 93.50 261 ILE A C 1
ATOM 2032 O O . ILE A 1 261 ? -1.668 10.027 15.317 1.00 93.50 261 ILE A O 1
ATOM 2036 N N . PHE A 1 262 ? 0.389 9.180 14.936 1.00 93.25 262 PHE A N 1
ATOM 2037 C CA . PHE A 1 262 ? 0.173 7.928 15.656 1.00 93.25 262 PHE A CA 1
ATOM 2038 C C . PHE A 1 262 ? -0.229 8.149 17.117 1.00 93.25 262 PHE A C 1
ATOM 2040 O O . PHE A 1 262 ? -1.206 7.555 17.555 1.00 93.25 262 PHE A O 1
ATOM 2047 N N . GLU A 1 263 ? 0.436 9.040 17.853 1.00 94.50 263 GLU A N 1
ATOM 2048 C CA . GLU A 1 263 ? 0.053 9.359 19.240 1.00 94.50 263 GLU A CA 1
ATOM 2049 C C . GLU A 1 263 ? -1.401 9.843 19.347 1.00 94.50 263 GLU A C 1
ATOM 2051 O O . GLU A 1 263 ? -2.125 9.527 20.297 1.00 94.50 263 GLU A O 1
ATOM 2056 N N . ARG A 1 264 ? -1.865 10.590 18.340 1.00 95.75 264 ARG A N 1
ATOM 2057 C CA . ARG A 1 264 ? -3.214 11.147 18.345 1.00 95.75 264 ARG A CA 1
ATOM 2058 C C . ARG A 1 264 ? -4.275 10.137 17.927 1.00 95.75 264 ARG A C 1
ATOM 2060 O O . ARG A 1 264 ? -5.283 10.028 18.624 1.00 95.75 264 ARG A O 1
ATOM 2067 N N . ILE A 1 265 ? -4.070 9.404 16.832 1.00 97.19 265 ILE A N 1
ATOM 2068 C CA . ILE A 1 265 ? -5.098 8.516 16.255 1.00 97.19 265 ILE A CA 1
ATOM 2069 C C . ILE A 1 265 ? -4.935 7.046 16.643 1.00 97.19 265 ILE A C 1
ATOM 2071 O O . ILE A 1 265 ? -5.893 6.292 16.536 1.00 97.19 265 ILE A O 1
ATOM 2075 N N . GLY A 1 266 ? -3.750 6.612 17.062 1.00 96.88 266 GLY A N 1
ATOM 2076 C CA . GLY A 1 266 ? -3.481 5.227 17.427 1.00 96.88 266 GLY A CA 1
ATOM 2077 C C . GLY A 1 266 ? -4.128 4.871 18.758 1.00 96.88 266 GLY A C 1
ATOM 2078 O O . GLY A 1 266 ? -3.946 5.579 19.749 1.00 96.88 266 GLY A O 1
ATOM 2079 N N . ALA A 1 267 ? -4.894 3.782 18.758 1.00 96.06 267 ALA A N 1
ATOM 2080 C CA . ALA A 1 267 ? -5.359 3.129 19.975 1.00 96.06 267 ALA A CA 1
ATOM 2081 C C . ALA A 1 267 ? -4.223 2.287 20.587 1.00 96.06 267 ALA A C 1
ATOM 2083 O O . ALA A 1 267 ? -3.478 1.629 19.854 1.00 96.06 267 ALA A O 1
ATOM 2084 N N . GLN A 1 268 ? -4.095 2.288 21.911 1.00 93.69 268 GLN A N 1
ATOM 2085 C CA . GLN A 1 268 ? -3.164 1.440 22.663 1.00 93.69 268 GLN A CA 1
ATOM 2086 C C . GLN A 1 268 ? -3.713 0.028 22.887 1.00 93.69 268 GLN A C 1
ATOM 2088 O O . GLN A 1 268 ? -2.940 -0.907 23.076 1.00 93.69 268 GLN A O 1
ATOM 2093 N N . SER A 1 269 ? -5.035 -0.135 22.835 1.00 91.88 269 SER A N 1
ATOM 2094 C CA . SER A 1 269 ? -5.724 -1.421 22.936 1.00 91.88 269 SER A CA 1
ATOM 2095 C C . SER A 1 269 ? -6.961 -1.458 22.039 1.00 91.88 269 SER A C 1
ATOM 2097 O O . SER A 1 269 ? -7.520 -0.418 21.679 1.00 91.88 269 SER A O 1
ATOM 2099 N N . ALA A 1 270 ? -7.448 -2.663 21.727 1.00 92.06 270 ALA A N 1
ATOM 2100 C CA . ALA A 1 270 ? -8.726 -2.838 21.035 1.00 92.06 270 ALA A CA 1
ATOM 2101 C C . ALA A 1 270 ? -9.886 -2.166 21.798 1.00 92.06 270 ALA A C 1
ATOM 2103 O O . ALA A 1 270 ? -10.714 -1.492 21.191 1.00 92.06 270 ALA A O 1
ATOM 2104 N N . THR A 1 271 ? -9.884 -2.238 23.133 1.00 91.19 271 THR A N 1
ATOM 2105 C CA . THR A 1 271 ? -10.912 -1.624 23.991 1.00 91.19 271 THR A CA 1
ATOM 2106 C C . THR A 1 271 ? -10.945 -0.095 23.925 1.00 91.19 271 THR A C 1
ATOM 2108 O O . THR A 1 271 ? -11.997 0.493 24.152 1.00 91.19 271 THR A O 1
ATOM 2111 N N . GLU A 1 272 ? -9.839 0.574 23.583 1.00 93.75 272 GLU A N 1
ATOM 2112 C CA . GLU A 1 272 ? -9.843 2.027 23.354 1.00 93.75 272 GLU A CA 1
ATOM 2113 C C . GLU A 1 272 ? -10.568 2.384 22.042 1.00 93.75 272 GLU A C 1
ATOM 2115 O O . GLU A 1 272 ? -11.207 3.431 21.940 1.00 93.75 272 GLU A O 1
ATOM 2120 N N . CYS A 1 273 ? -10.518 1.501 21.040 1.00 95.06 273 CYS A N 1
ATOM 2121 C CA . CYS A 1 273 ? -11.262 1.654 19.788 1.00 95.06 273 CYS A CA 1
ATOM 2122 C C . CYS A 1 273 ? -12.738 1.215 19.939 1.00 95.06 273 CYS A C 1
ATOM 2124 O O . CYS A 1 273 ? -13.653 1.883 19.439 1.00 95.06 273 CYS A O 1
ATOM 2126 N N . TRP A 1 274 ? -12.988 0.134 20.686 1.00 94.19 274 TRP A N 1
ATOM 2127 C CA . TRP A 1 274 ? -14.310 -0.441 20.960 1.00 94.19 274 TRP A CA 1
ATOM 2128 C C . TRP A 1 274 ? -14.604 -0.511 22.472 1.00 94.19 274 TRP A C 1
ATOM 2130 O O . TRP A 1 274 ? -14.594 -1.594 23.055 1.00 94.19 274 TRP A O 1
ATOM 2140 N N . PRO A 1 275 ? -14.919 0.624 23.130 1.00 90.44 275 PRO A N 1
ATOM 2141 C CA . PRO A 1 275 ? -15.157 0.659 24.581 1.00 90.44 275 PRO A CA 1
ATOM 2142 C C . PRO A 1 275 ? -16.396 -0.135 25.017 1.00 90.44 275 PRO A C 1
ATOM 2144 O O . PRO A 1 275 ? -16.488 -0.563 26.168 1.00 90.44 275 PRO A O 1
ATOM 2147 N N . ASP A 1 276 ? -17.323 -0.375 24.087 1.00 85.56 276 ASP A N 1
ATOM 2148 C CA . ASP A 1 276 ? -18.567 -1.119 24.305 1.00 85.56 276 ASP A CA 1
ATOM 2149 C C . ASP A 1 276 ? -18.311 -2.569 24.780 1.00 85.56 276 ASP A C 1
ATOM 2151 O O . ASP A 1 276 ? -19.163 -3.175 25.432 1.00 85.56 276 ASP A O 1
ATOM 2155 N N . GLU A 1 277 ? -17.112 -3.111 24.525 1.00 74.19 277 GLU A N 1
ATOM 2156 C CA . GLU A 1 277 ? -16.664 -4.419 25.020 1.00 74.19 277 GLU A CA 1
ATOM 2157 C C . GLU A 1 277 ? -16.673 -4.524 26.540 1.00 74.19 277 GLU A C 1
ATOM 2159 O O . GLU A 1 277 ? -17.133 -5.526 27.086 1.00 74.19 277 GLU A O 1
ATOM 2164 N N . GLY A 1 278 ? -16.181 -3.493 27.233 1.00 72.31 278 GLY A N 1
ATOM 2165 C CA . GLY A 1 278 ? -16.055 -3.529 28.689 1.00 72.31 278 GLY A CA 1
ATOM 2166 C C . GLY A 1 278 ? -17.415 -3.615 29.378 1.00 72.31 278 GLY A C 1
ATOM 2167 O O . GLY A 1 278 ? -17.563 -4.316 30.377 1.00 72.31 278 GLY A O 1
ATOM 2168 N N . VAL A 1 279 ? -18.424 -2.953 28.807 1.00 78.56 279 VAL A N 1
ATOM 2169 C CA . VAL A 1 279 ? -19.793 -2.948 29.338 1.00 78.56 279 VAL A CA 1
ATOM 2170 C C . VAL A 1 279 ? -20.466 -4.302 29.111 1.00 78.56 279 VAL A C 1
ATOM 2172 O O . VAL A 1 279 ? -21.068 -4.850 30.034 1.00 78.56 279 VAL A O 1
ATOM 2175 N N . LEU A 1 280 ? -20.324 -4.877 27.912 1.00 74.81 280 LEU A N 1
ATOM 2176 C CA . LEU A 1 280 ? -20.902 -6.185 27.594 1.00 74.81 280 LEU A CA 1
ATOM 2177 C C . LEU A 1 280 ? -20.234 -7.313 28.390 1.00 74.81 280 LEU A C 1
ATOM 2179 O O . LEU A 1 280 ? -20.936 -8.165 28.934 1.00 74.81 280 LEU A O 1
ATOM 2183 N N . ALA A 1 281 ? -18.906 -7.290 28.528 1.00 72.88 281 ALA A N 1
ATOM 2184 C CA . ALA A 1 281 ? -18.174 -8.279 29.316 1.00 72.88 281 ALA A CA 1
ATOM 2185 C C . ALA A 1 281 ? -18.536 -8.212 30.809 1.00 72.88 281 ALA A C 1
ATOM 2187 O O . ALA A 1 281 ? -18.750 -9.247 31.435 1.00 72.88 281 ALA A O 1
ATOM 2188 N N . ALA A 1 282 ? -18.681 -7.007 31.375 1.00 76.50 282 ALA A N 1
ATOM 2189 C CA . ALA A 1 282 ? -19.097 -6.840 32.770 1.00 76.50 282 ALA A CA 1
ATOM 2190 C C . ALA A 1 282 ? -20.531 -7.336 33.031 1.00 76.50 282 ALA A C 1
ATOM 2192 O O . ALA A 1 282 ? -20.844 -7.763 34.141 1.00 76.50 282 ALA A O 1
ATOM 2193 N N . SER A 1 283 ? -21.400 -7.301 32.017 1.00 81.75 283 SER A N 1
ATOM 2194 C CA . SER A 1 283 ? -22.790 -7.752 32.138 1.00 81.75 283 SER A CA 1
ATOM 2195 C C . SER A 1 283 ? -22.977 -9.275 32.084 1.00 81.75 283 SER A C 1
ATOM 2197 O O . SER A 1 283 ? -24.069 -9.749 32.388 1.00 81.75 283 SER A O 1
ATOM 2199 N N . ASN A 1 284 ? -21.939 -10.047 31.730 1.00 79.19 284 ASN A N 1
ATOM 2200 C CA . ASN A 1 284 ? -22.047 -11.492 31.513 1.00 79.19 284 ASN A CA 1
ATOM 2201 C C . ASN A 1 284 ? -20.908 -12.269 32.223 1.00 79.19 284 ASN A C 1
ATOM 2203 O O . ASN A 1 284 ? -19.994 -12.767 31.567 1.00 79.19 284 ASN A O 1
ATOM 2207 N N . PRO A 1 285 ? -20.924 -12.368 33.570 1.00 69.19 285 PRO A N 1
ATOM 2208 C CA . PRO A 1 285 ? -19.816 -12.925 34.362 1.00 69.19 285 PRO A CA 1
ATOM 2209 C C . PRO A 1 285 ? -19.674 -14.459 34.306 1.00 69.19 285 PRO A C 1
ATOM 2211 O O . PRO A 1 285 ? -18.825 -15.011 34.997 1.00 69.19 285 PRO A O 1
ATOM 2214 N N . SER A 1 286 ? -20.501 -15.162 33.531 1.00 70.19 286 SER A N 1
ATOM 2215 C CA . SER A 1 286 ? -20.558 -16.631 33.475 1.00 70.19 286 SER A CA 1
ATOM 2216 C C . SER A 1 286 ? -19.765 -17.265 32.318 1.00 70.19 286 SER A C 1
ATOM 2218 O O . SER A 1 286 ? -20.022 -18.421 31.980 1.00 70.19 286 SER A O 1
ATOM 2220 N N . GLY A 1 287 ? -18.839 -16.520 31.702 1.00 56.81 287 GLY A N 1
ATOM 2221 C CA . GLY A 1 287 ? -17.967 -16.988 30.614 1.00 56.81 287 GLY A CA 1
ATOM 2222 C C . GLY A 1 287 ? -16.640 -17.565 31.082 1.00 56.81 287 GLY A C 1
ATOM 2223 O O . GLY A 1 287 ? -16.032 -16.964 31.994 1.00 56.81 287 GLY A O 1
#

Sequence (287 aa):
MNDDAHPDEVFEIEPTDSGGVFAHLPWWLILTVAVVVTELTAHPAVGVSVLCLKFGWNDFRTSIWLRRRDLIPRRRDVCSLFYFASGMWRVCLWSFGLMFVAIMFVVAVEGRGVPPPKGPDPGRVMQPEVLACMGMWMMSFVAATLITILSVVLAWYRNVKVWISGSISDSRRRDEWPPRSRSRLSPESNLLKWWLIGSGAGLFVALFLFGMILLFSGLEAMNRQVRNGNNQGAAAVFGGLVGGGLPIISAVLILAIGGRIFERIGAQSATECWPDEGVLAASNPSG